Protein AF-A0A0C9QCD9-F1 (afdb_monomer_lite)

Organism: NCBI:txid64838

Foldseek 3Di:
DWDKDADDFFLQAFPLEDNVLVVLLVVLVVVCVVVVHDDFALDPVVVVVVCVVCVVVQEAEDEDGDDRTDDLCVLVSVLVVLVVDDFQHKYKYWNQDPGAQASLQVLVLLCVQAPDWDWAQDLSTQIIIIGGGGHPSVVSNVVSVVVVVVQVVQVVVNIGGRHPDDPCVSVVVPVNSVVSHVSSSRSSVSVSVVSVVVVVVVD

Secondary structure (DSSP, 8-state):
--EEEE--SB----SSS-HHHHHHHHHHHHHHHHTT----SS-HHHHHHHHHHHHHTTEEEEE----SB--TTHHHHHHHHHHT--TT-EEEEET---SSHHHHHHHHHHHHHEEEEEEEEETTTEEEEEEEEE--HHHHHHHHHHHHHHHHHHHHTTEEEEESS-HHHHHHSHHHHHHHHHHHHHHHHHHHHHHHHHHHTT-

pLDDT: mean 91.99, std 5.37, range [61.03, 98.31]

Sequence (203 aa):
MINLGKFYEKIQSSRFCFPRMLKNLISGFHVLDEFNLNLEFPEAAAKTEFIEKMRREDKKVFSFSLTDKVDTNLIEKIYEILESIEENDSIVLLGYCLLSQLNVGILYLLGHAFKTLEIEAENDLGVVVTLENFRNRKKMIDNFREIIEAANNARESNKIVISIFPISQLLCACEMYQSILMINHVAIKHVINHIVEKISRSS

Structure (mmCIF, N/CA/C/O backbone):
data_AF-A0A0C9QCD9-F1
#
_entry.id   AF-A0A0C9QCD9-F1
#
loop_
_atom_site.group_PDB
_atom_site.id
_atom_site.type_symbol
_atom_site.label_atom_id
_atom_site.label_alt_id
_atom_site.label_comp_id
_atom_site.label_asym_id
_atom_site.label_entity_id
_atom_site.label_seq_id
_atom_site.pdbx_PDB_ins_code
_atom_site.Cartn_x
_atom_site.Cartn_y
_atom_site.Cartn_z
_atom_site.occupancy
_atom_site.B_iso_or_equiv
_atom_site.auth_seq_id
_atom_site.auth_comp_id
_atom_site.auth_asym_id
_atom_site.auth_atom_id
_atom_site.pdbx_PDB_model_num
ATOM 1 N N . MET A 1 1 ? -1.382 -13.639 14.064 1.00 73.00 1 MET A N 1
ATOM 2 C CA . MET A 1 1 ? -0.029 -14.065 14.486 1.00 73.00 1 MET A CA 1
ATOM 3 C C . MET A 1 1 ? 0.958 -13.344 13.590 1.00 73.00 1 MET A C 1
ATOM 5 O O . MET A 1 1 ? 0.859 -13.493 12.376 1.00 73.00 1 MET A O 1
ATOM 9 N N . ILE A 1 2 ? 1.833 -12.529 14.177 1.00 90.94 2 ILE A N 1
ATOM 10 C CA . ILE A 1 2 ? 2.836 -11.746 13.448 1.00 90.94 2 ILE A CA 1
ATOM 11 C C . ILE A 1 2 ? 4.038 -12.649 13.166 1.00 90.94 2 ILE A C 1
ATOM 13 O O . ILE A 1 2 ? 4.591 -13.243 14.089 1.00 90.94 2 ILE A O 1
ATOM 17 N N . ASN A 1 3 ? 4.428 -12.771 11.898 1.00 93.12 3 ASN A N 1
ATOM 18 C CA . ASN A 1 3 ? 5.587 -13.560 11.487 1.00 93.12 3 ASN A CA 1
ATOM 19 C C . ASN A 1 3 ? 6.775 -12.650 11.194 1.00 93.12 3 ASN A C 1
ATOM 21 O O . ASN A 1 3 ? 6.650 -11.638 10.496 1.00 93.12 3 ASN A O 1
ATOM 25 N N . LEU A 1 4 ? 7.938 -13.075 11.681 1.00 93.56 4 LEU A N 1
ATOM 26 C CA . LEU A 1 4 ? 9.214 -12.406 11.481 1.00 93.56 4 LEU A CA 1
ATOM 27 C C . LEU A 1 4 ? 10.056 -13.171 10.461 1.00 93.56 4 LEU A C 1
ATOM 29 O O . LEU A 1 4 ? 10.040 -14.401 10.421 1.00 93.56 4 LEU A O 1
ATOM 33 N N . GLY A 1 5 ? 10.830 -12.444 9.667 1.00 90.94 5 GLY A N 1
ATOM 34 C CA . GLY A 1 5 ? 11.748 -13.003 8.685 1.00 90.94 5 GLY A CA 1
ATOM 35 C C . GLY A 1 5 ? 13.098 -12.303 8.712 1.00 90.94 5 GLY A C 1
ATOM 36 O O . GLY A 1 5 ? 13.278 -11.279 9.371 1.00 90.94 5 GLY A O 1
ATOM 37 N N . LYS A 1 6 ? 14.061 -12.873 7.985 1.00 91.25 6 LYS A N 1
ATOM 38 C CA . LYS A 1 6 ? 15.327 -12.186 7.717 1.00 91.25 6 LYS A CA 1
ATOM 39 C C . LYS A 1 6 ? 15.051 -10.931 6.894 1.00 91.25 6 LYS A C 1
ATOM 41 O O . LYS A 1 6 ? 14.149 -10.937 6.056 1.00 91.25 6 LYS A O 1
ATOM 46 N N . PHE A 1 7 ? 15.846 -9.892 7.123 1.00 88.12 7 PHE A N 1
ATOM 47 C CA . PHE A 1 7 ? 15.840 -8.721 6.259 1.00 88.12 7 PHE A CA 1
ATOM 48 C C . PHE A 1 7 ? 16.109 -9.127 4.803 1.00 88.12 7 PHE A C 1
ATOM 50 O O . PHE A 1 7 ? 16.956 -9.980 4.527 1.00 88.12 7 PHE A O 1
ATOM 57 N N . TYR A 1 8 ? 15.379 -8.506 3.885 1.00 87.50 8 TYR A N 1
ATOM 58 C CA . TYR A 1 8 ? 15.615 -8.585 2.454 1.00 87.50 8 TYR A CA 1
ATOM 59 C C . TYR A 1 8 ? 15.415 -7.190 1.869 1.00 87.50 8 TYR A C 1
ATOM 61 O O . TYR A 1 8 ? 14.510 -6.469 2.280 1.00 87.50 8 TYR A O 1
ATOM 69 N N . GLU A 1 9 ? 16.273 -6.804 0.929 1.00 87.19 9 GLU A N 1
ATOM 70 C CA . GLU A 1 9 ? 16.242 -5.448 0.380 1.00 87.19 9 GLU A CA 1
ATOM 71 C C . GLU A 1 9 ? 15.129 -5.279 -0.657 1.00 87.19 9 GLU A C 1
ATOM 73 O O . GLU A 1 9 ? 14.459 -4.253 -0.662 1.00 87.19 9 GLU A O 1
ATOM 78 N N . LYS A 1 10 ? 14.912 -6.289 -1.512 1.00 88.25 10 LYS A N 1
ATOM 79 C CA . LYS A 1 10 ? 14.019 -6.212 -2.678 1.00 88.25 10 LYS A CA 1
ATOM 80 C C . LYS A 1 10 ? 12.961 -7.309 -2.686 1.00 88.25 10 LYS A C 1
ATOM 82 O O . LYS A 1 10 ? 13.239 -8.453 -2.317 1.00 88.25 10 LYS A O 1
ATOM 87 N N . ILE A 1 11 ? 11.763 -6.998 -3.179 1.00 86.81 11 ILE A N 1
ATOM 88 C CA . ILE A 1 11 ? 10.690 -7.989 -3.348 1.00 86.81 11 ILE A CA 1
ATOM 89 C C . ILE A 1 11 ? 11.032 -8.914 -4.524 1.00 86.81 11 ILE A C 1
ATOM 91 O O . ILE A 1 11 ? 10.857 -8.557 -5.682 1.00 86.81 11 ILE A O 1
ATOM 95 N N . GLN A 1 12 ? 11.495 -10.132 -4.232 1.00 85.56 12 GLN A N 1
ATOM 96 C CA . GLN A 1 12 ? 11.892 -11.111 -5.260 1.00 85.56 12 GLN A CA 1
ATOM 97 C C . GLN A 1 12 ? 10.787 -12.103 -5.640 1.00 85.56 12 GLN A C 1
ATOM 99 O O . GLN A 1 12 ? 10.873 -12.785 -6.660 1.00 85.56 12 GLN A O 1
ATOM 104 N N . SER A 1 13 ? 9.746 -12.218 -4.818 1.00 89.81 13 SER A N 1
ATOM 105 C CA . SER A 1 13 ? 8.603 -13.087 -5.091 1.00 89.81 13 SER A CA 1
ATOM 106 C C . SER A 1 13 ? 7.331 -12.503 -4.492 1.00 89.81 13 SER A C 1
ATOM 108 O O . SER A 1 13 ? 7.375 -11.766 -3.508 1.00 89.81 13 SER A O 1
ATOM 110 N N . SER A 1 14 ? 6.191 -12.836 -5.090 1.00 92.50 14 SER A N 1
ATOM 111 C CA . SER A 1 14 ? 4.879 -12.424 -4.607 1.00 92.50 14 SER A CA 1
ATOM 112 C C . SER A 1 14 ? 3.859 -13.521 -4.882 1.00 92.50 14 SER A C 1
ATOM 114 O O . SER A 1 14 ? 3.867 -14.135 -5.946 1.00 92.50 14 SER A O 1
ATOM 116 N N . ARG A 1 15 ? 2.963 -13.763 -3.921 1.00 92.69 15 ARG A N 1
ATOM 117 C CA . ARG A 1 15 ? 1.767 -14.601 -4.123 1.00 92.69 15 ARG A CA 1
ATOM 118 C C . ARG A 1 15 ? 0.610 -13.825 -4.756 1.00 92.69 15 ARG A C 1
ATOM 120 O O . ARG A 1 15 ? -0.371 -14.435 -5.170 1.00 92.69 15 ARG A O 1
ATOM 127 N N . PHE A 1 16 ? 0.748 -12.505 -4.846 1.00 93.56 16 PHE A N 1
ATOM 128 C CA . PHE A 1 16 ? -0.251 -11.553 -5.327 1.00 93.56 16 PHE A CA 1
ATOM 129 C C . PHE A 1 16 ? 0.075 -11.036 -6.733 1.00 93.56 16 PHE A C 1
ATOM 131 O O . PHE A 1 16 ? -0.527 -10.079 -7.205 1.00 93.56 16 PHE A O 1
ATOM 138 N N . CYS A 1 17 ? 1.051 -11.644 -7.408 1.00 94.19 17 CYS A N 1
ATOM 139 C CA . CYS A 1 17 ? 1.455 -11.294 -8.760 1.00 94.19 17 CYS A CA 1
ATOM 140 C C . CYS A 1 17 ? 2.024 -12.530 -9.465 1.00 94.19 17 CYS A C 1
ATOM 142 O O . CYS A 1 17 ? 2.606 -13.409 -8.828 1.00 94.19 17 CYS A O 1
ATOM 144 N N . PHE A 1 18 ? 1.865 -12.614 -10.788 1.00 94.19 18 PHE A N 1
ATOM 145 C CA . PHE A 1 18 ? 2.468 -13.705 -11.544 1.00 94.19 18 PHE A CA 1
ATOM 146 C C . PHE A 1 18 ? 3.988 -13.532 -11.595 1.00 94.19 18 PHE A C 1
ATOM 148 O O . PHE A 1 18 ? 4.456 -12.420 -11.849 1.00 94.19 18 PHE A O 1
ATOM 155 N N . PRO A 1 19 ? 4.775 -14.616 -11.447 1.00 93.50 19 PRO A N 1
ATOM 156 C CA . PRO A 1 19 ? 6.234 -14.526 -11.434 1.00 93.50 19 PRO A CA 1
ATOM 157 C C . PRO A 1 19 ? 6.814 -13.787 -12.644 1.00 93.50 19 PRO A C 1
ATOM 159 O O . PRO A 1 19 ? 7.747 -13.003 -12.502 1.00 93.50 19 PRO A O 1
ATOM 162 N N . ARG A 1 20 ? 6.226 -13.980 -13.833 1.00 93.25 20 ARG A N 1
ATOM 163 C CA . ARG A 1 20 ? 6.640 -13.280 -15.057 1.00 93.25 20 ARG A CA 1
ATOM 164 C C . ARG A 1 20 ? 6.394 -11.770 -14.982 1.00 93.25 20 ARG A C 1
ATOM 166 O O . ARG A 1 20 ? 7.244 -11.009 -15.425 1.00 93.25 20 ARG A O 1
ATOM 173 N N . MET A 1 21 ? 5.264 -11.344 -14.420 1.00 93.94 21 MET A N 1
ATOM 174 C CA . MET A 1 21 ? 4.927 -9.923 -14.285 1.00 93.94 21 MET A CA 1
ATOM 175 C C . MET A 1 21 ? 5.847 -9.242 -13.273 1.00 93.94 21 MET A C 1
ATOM 177 O O . MET A 1 21 ? 6.412 -8.195 -13.571 1.00 93.94 21 MET A O 1
ATOM 181 N N . LEU A 1 22 ? 6.083 -9.878 -12.121 1.00 93.75 22 LEU A N 1
ATOM 182 C CA . LEU A 1 22 ? 7.039 -9.369 -11.138 1.00 93.75 22 LEU A CA 1
ATOM 183 C C . LEU A 1 22 ? 8.456 -9.288 -11.719 1.00 93.75 22 LEU A C 1
ATOM 185 O O . LEU A 1 22 ? 9.138 -8.285 -11.534 1.00 93.75 22 LEU A O 1
ATOM 189 N N . LYS A 1 23 ? 8.886 -10.313 -12.467 1.00 93.56 23 LYS A N 1
ATOM 190 C CA . LYS A 1 23 ? 10.186 -10.302 -13.144 1.00 93.56 23 LYS A CA 1
ATOM 191 C C . LYS A 1 23 ? 10.307 -9.122 -14.106 1.00 93.56 23 LYS A C 1
ATOM 193 O O . LYS A 1 23 ? 11.340 -8.468 -14.095 1.00 93.56 23 LYS A O 1
ATOM 198 N N . ASN A 1 24 ? 9.267 -8.831 -14.890 1.00 93.00 24 ASN A N 1
ATOM 199 C CA . ASN A 1 24 ? 9.268 -7.672 -15.782 1.00 93.00 24 ASN A CA 1
ATOM 200 C C . ASN A 1 24 ? 9.454 -6.367 -14.999 1.00 93.00 24 ASN A C 1
ATOM 202 O O . ASN A 1 24 ? 10.298 -5.569 -15.388 1.00 93.00 24 ASN A O 1
ATOM 206 N N . LEU A 1 25 ? 8.722 -6.177 -13.891 1.00 93.56 25 LEU A N 1
ATOM 207 C CA . LEU A 1 25 ? 8.860 -4.996 -13.030 1.00 93.56 25 LEU A CA 1
ATOM 208 C C . LEU A 1 25 ? 10.297 -4.830 -12.521 1.00 93.56 25 LEU A C 1
ATOM 210 O O . LEU A 1 25 ? 10.888 -3.767 -12.684 1.00 93.56 25 LEU A O 1
ATOM 214 N N . ILE A 1 26 ? 10.866 -5.895 -11.948 1.00 92.56 26 ILE A N 1
ATOM 215 C CA . ILE A 1 26 ? 12.243 -5.890 -11.437 1.00 92.56 26 ILE A CA 1
ATOM 216 C C . ILE A 1 26 ? 13.219 -5.563 -12.572 1.00 92.56 26 ILE A C 1
ATOM 218 O O . ILE A 1 26 ? 14.056 -4.681 -12.424 1.00 92.56 26 ILE A O 1
ATOM 222 N N . SER A 1 27 ? 13.093 -6.217 -13.728 1.00 92.81 27 SER A N 1
ATOM 223 C CA . SER A 1 27 ? 13.932 -5.921 -14.892 1.00 92.81 27 SER A CA 1
ATOM 224 C C . SER A 1 27 ? 13.803 -4.468 -15.355 1.00 92.81 27 SER A C 1
ATOM 226 O O . SER A 1 27 ? 14.810 -3.871 -15.711 1.00 92.81 27 SER A O 1
ATOM 228 N N . GLY A 1 28 ? 12.606 -3.880 -15.303 1.00 92.75 28 GLY A N 1
ATOM 229 C CA . GLY A 1 28 ? 12.398 -2.463 -15.603 1.00 92.75 28 GLY A CA 1
ATOM 230 C C . GLY A 1 28 ? 13.207 -1.546 -14.683 1.00 92.75 28 GLY A C 1
ATOM 231 O O . GLY A 1 28 ? 13.898 -0.658 -15.173 1.00 92.75 28 GLY A O 1
ATOM 232 N N . PHE A 1 29 ? 13.185 -1.796 -13.370 1.00 92.19 29 PHE A N 1
ATOM 233 C CA . PHE A 1 29 ? 14.006 -1.039 -12.416 1.00 92.19 29 PHE A CA 1
ATOM 234 C C . PHE A 1 29 ? 15.507 -1.216 -12.654 1.00 92.19 29 PHE A C 1
ATOM 236 O O . PHE A 1 29 ? 16.244 -0.240 -12.618 1.00 92.19 29 PHE A O 1
ATOM 243 N N . HIS A 1 30 ? 15.954 -2.429 -12.983 1.00 91.81 30 HIS A N 1
ATOM 244 C CA . HIS A 1 30 ? 17.354 -2.664 -13.338 1.00 91.81 30 HIS A CA 1
ATOM 245 C C . HIS A 1 30 ? 17.791 -1.861 -14.574 1.00 91.81 30 HIS A C 1
ATOM 247 O O . HIS A 1 30 ? 18.890 -1.320 -14.581 1.00 91.81 30 HIS A O 1
ATOM 253 N N . VAL A 1 31 ? 16.940 -1.740 -15.600 1.00 92.31 31 VAL A N 1
ATOM 254 C CA . VAL A 1 31 ? 17.262 -0.915 -16.778 1.00 92.31 31 VAL A CA 1
ATOM 255 C C . VAL A 1 31 ? 17.337 0.566 -16.402 1.00 92.31 31 VAL A C 1
ATOM 257 O O . VAL A 1 31 ? 18.237 1.261 -16.857 1.00 92.31 31 VAL A O 1
ATOM 260 N N . LEU A 1 32 ? 16.437 1.067 -15.552 1.00 91.88 32 LEU A N 1
ATOM 261 C CA . LEU A 1 32 ? 16.542 2.445 -15.060 1.00 91.88 32 LEU A CA 1
ATOM 262 C C . LEU A 1 32 ? 17.886 2.696 -14.359 1.00 91.88 32 LEU A C 1
ATOM 264 O O . LEU A 1 32 ? 18.540 3.694 -14.661 1.00 91.88 32 LEU A O 1
ATOM 268 N N . ASP A 1 33 ? 18.312 1.770 -13.494 1.00 91.00 33 ASP A N 1
ATOM 269 C CA . ASP A 1 33 ? 19.604 1.841 -12.804 1.00 91.00 33 ASP A CA 1
ATOM 270 C C . ASP A 1 33 ? 20.780 1.853 -13.805 1.00 91.00 33 ASP A C 1
ATOM 272 O O . ASP A 1 33 ? 21.694 2.666 -13.667 1.00 91.00 33 ASP A O 1
ATOM 276 N N . GLU A 1 34 ? 20.748 1.012 -14.848 1.00 92.25 34 GLU A N 1
ATOM 277 C CA . GLU A 1 34 ? 21.782 0.959 -15.901 1.00 92.25 34 GLU A CA 1
ATOM 278 C C . GLU A 1 34 ? 21.911 2.275 -16.682 1.00 92.25 34 GLU A C 1
ATOM 280 O O . GLU A 1 34 ? 23.019 2.686 -17.029 1.00 92.25 34 GLU A O 1
ATOM 285 N N . PHE A 1 35 ? 20.792 2.958 -16.929 1.00 90.12 35 PHE A N 1
ATOM 286 C CA . PHE A 1 35 ? 20.765 4.262 -17.597 1.00 90.12 35 PHE A CA 1
ATOM 287 C C . PHE A 1 35 ? 20.929 5.443 -16.623 1.00 90.12 35 PHE A C 1
ATOM 289 O O . PHE A 1 35 ? 20.883 6.597 -17.052 1.00 90.12 35 PHE A O 1
ATOM 296 N N . ASN A 1 36 ? 21.126 5.181 -15.324 1.00 90.56 36 ASN A N 1
ATOM 297 C CA . ASN A 1 36 ? 21.174 6.191 -14.263 1.00 90.56 36 ASN A CA 1
ATOM 298 C C . ASN A 1 36 ? 19.941 7.124 -14.273 1.00 90.56 36 ASN A C 1
ATOM 300 O O . ASN A 1 36 ? 20.037 8.336 -14.056 1.00 90.56 36 ASN A O 1
ATOM 304 N N . LEU A 1 37 ? 18.770 6.552 -14.563 1.00 89.94 37 LEU A N 1
ATOM 305 C CA . LEU A 1 37 ? 17.481 7.232 -14.580 1.00 89.94 37 LEU A CA 1
ATOM 306 C C . LEU A 1 37 ? 16.723 6.935 -13.288 1.00 89.94 37 LEU A C 1
ATOM 308 O O . LEU A 1 37 ? 16.685 5.805 -12.819 1.00 89.94 37 LEU A O 1
ATOM 312 N N . ASN A 1 38 ? 16.036 7.940 -12.748 1.00 85.75 38 ASN A N 1
ATOM 313 C CA . ASN A 1 38 ? 15.113 7.747 -11.631 1.00 85.75 38 ASN A CA 1
ATOM 314 C C . ASN A 1 38 ? 13.661 7.839 -12.115 1.00 85.75 38 ASN A C 1
ATOM 316 O O . ASN A 1 38 ? 13.294 8.797 -12.805 1.00 85.75 38 ASN A O 1
ATOM 320 N N . LEU A 1 39 ? 12.823 6.874 -11.748 1.00 86.88 39 LEU A N 1
ATOM 321 C CA . LEU A 1 39 ? 11.390 6.923 -12.019 1.00 86.88 39 LEU A CA 1
ATOM 322 C C . LEU A 1 39 ? 10.660 7.514 -10.811 1.00 86.88 39 LEU A C 1
ATOM 324 O O . LEU A 1 39 ? 10.547 6.878 -9.768 1.00 86.88 39 LEU A O 1
ATOM 328 N N . GLU A 1 40 ? 10.128 8.721 -10.975 1.00 86.25 40 GLU A N 1
ATOM 329 C CA . GLU A 1 40 ? 9.136 9.263 -10.053 1.00 86.25 40 GLU A CA 1
ATOM 330 C C . GLU A 1 40 ? 7.762 8.768 -10.504 1.00 86.25 40 GLU A C 1
ATOM 332 O O . GLU A 1 40 ? 7.252 9.205 -11.533 1.00 86.25 40 GLU A O 1
ATOM 337 N N . PHE A 1 41 ? 7.205 7.806 -9.770 1.00 85.56 41 PHE A N 1
ATOM 338 C CA . PHE A 1 41 ? 5.876 7.275 -10.039 1.00 85.56 41 PHE A CA 1
ATOM 339 C C . PHE A 1 41 ? 5.098 7.089 -8.728 1.00 85.56 41 PHE A C 1
ATOM 341 O O . PHE A 1 41 ? 5.603 6.405 -7.824 1.00 85.56 41 PHE A O 1
ATOM 348 N N . PRO A 1 42 ? 3.883 7.654 -8.599 1.00 87.25 42 PRO A N 1
ATOM 349 C CA . PRO A 1 42 ? 3.151 8.490 -9.574 1.00 87.25 42 PRO A CA 1
ATOM 350 C C . PRO A 1 42 ? 3.869 9.771 -10.010 1.00 87.25 42 PRO A C 1
ATOM 352 O O . PRO A 1 42 ? 4.615 10.342 -9.214 1.00 87.25 42 PRO A O 1
ATOM 355 N N . GLU A 1 43 ? 3.630 10.231 -11.242 1.00 84.81 43 GLU A N 1
ATOM 356 C CA . GLU A 1 43 ? 4.222 11.482 -11.738 1.00 84.81 43 GLU A CA 1
ATOM 357 C C . GLU A 1 43 ? 3.708 12.693 -10.944 1.00 84.81 43 GLU A C 1
ATOM 359 O O . GLU A 1 43 ? 2.525 12.770 -10.602 1.00 84.81 43 GLU A O 1
ATOM 364 N N . ALA A 1 44 ? 4.576 13.677 -10.686 1.00 86.88 44 ALA A N 1
ATOM 365 C CA . ALA A 1 44 ? 4.249 14.834 -9.849 1.00 86.88 44 ALA A CA 1
ATOM 366 C C . ALA A 1 44 ? 2.995 15.597 -10.317 1.00 86.88 44 ALA A C 1
ATOM 368 O O . ALA A 1 44 ? 2.151 15.949 -9.494 1.00 86.88 44 ALA A O 1
ATOM 369 N N . ALA A 1 45 ? 2.840 15.816 -11.628 1.00 88.50 45 ALA A N 1
ATOM 370 C CA . ALA A 1 45 ? 1.698 16.544 -12.182 1.00 88.50 45 ALA A CA 1
ATOM 371 C C . ALA A 1 45 ? 0.372 15.792 -11.969 1.00 88.50 45 ALA A C 1
ATOM 373 O O . ALA A 1 45 ? -0.563 16.353 -11.394 1.00 88.50 45 ALA A O 1
ATOM 374 N N . ALA A 1 46 ? 0.324 14.511 -12.354 1.00 90.31 46 ALA A N 1
ATOM 375 C CA . ALA A 1 46 ? -0.846 13.653 -12.165 1.00 90.31 46 ALA A CA 1
ATOM 376 C C . ALA A 1 46 ? -1.206 13.518 -10.677 1.00 90.31 46 ALA A C 1
ATOM 378 O O . ALA A 1 46 ? -2.369 13.620 -10.285 1.00 90.31 46 ALA A O 1
ATOM 379 N N . LYS A 1 47 ? -0.190 13.365 -9.823 1.00 93.12 47 LYS A N 1
ATOM 380 C CA . LYS A 1 47 ? -0.339 13.315 -8.369 1.00 93.12 47 LYS A CA 1
ATOM 381 C C . LYS A 1 47 ? -0.967 14.591 -7.807 1.00 93.12 47 LYS A C 1
ATOM 383 O O . LYS A 1 47 ? -1.890 14.497 -7.002 1.00 93.12 47 LYS A O 1
ATOM 388 N N . THR A 1 48 ? -0.490 15.771 -8.204 1.00 94.06 48 THR A N 1
ATOM 389 C CA . THR A 1 48 ? -1.044 17.049 -7.732 1.00 94.06 48 THR A CA 1
ATOM 390 C C . THR A 1 48 ? -2.503 17.210 -8.147 1.00 94.06 48 THR A C 1
ATOM 392 O O . THR A 1 48 ? -3.335 17.545 -7.304 1.00 94.06 48 THR A O 1
ATOM 395 N N . GLU A 1 49 ? -2.833 16.928 -9.408 1.00 94.44 49 GLU A N 1
ATOM 396 C CA . GLU A 1 49 ? -4.214 16.999 -9.896 1.00 94.44 49 GLU A CA 1
ATOM 397 C C . GLU A 1 49 ? -5.138 16.057 -9.113 1.00 94.44 49 GLU A C 1
ATOM 399 O O . GLU A 1 49 ? -6.210 16.462 -8.652 1.00 94.44 49 GLU A O 1
ATOM 404 N N . PHE A 1 50 ? -4.691 14.820 -8.891 1.00 95.75 50 PHE A N 1
ATOM 405 C CA . PHE A 1 50 ? -5.449 13.828 -8.143 1.00 95.75 50 PHE A CA 1
ATOM 406 C C . PHE A 1 50 ? -5.661 14.229 -6.676 1.00 95.75 50 PHE A C 1
ATOM 408 O O . PHE A 1 50 ? -6.771 14.107 -6.159 1.00 95.75 50 PHE A O 1
ATOM 415 N N . ILE A 1 51 ? -4.633 14.760 -6.004 1.00 95.81 51 ILE A N 1
ATOM 416 C CA . ILE A 1 51 ? -4.746 15.238 -4.617 1.00 95.81 51 ILE A CA 1
ATOM 417 C C . ILE A 1 51 ? -5.764 16.377 -4.515 1.00 95.81 51 ILE A C 1
ATOM 419 O O . ILE A 1 51 ? -6.598 16.369 -3.608 1.00 95.81 51 ILE A O 1
ATOM 423 N N . GLU A 1 52 ? -5.741 17.335 -5.445 1.00 95.81 52 GLU A N 1
ATOM 424 C CA . GLU A 1 52 ? -6.716 18.430 -5.450 1.00 95.81 52 GLU A CA 1
ATOM 425 C C . GLU A 1 52 ? -8.139 17.937 -5.732 1.00 95.81 52 GLU A C 1
ATOM 427 O O . GLU A 1 52 ? -9.089 18.449 -5.139 1.00 95.81 52 GLU A O 1
ATOM 432 N N . LYS A 1 53 ? -8.307 16.918 -6.585 1.00 96.62 53 LYS A N 1
ATOM 433 C CA . LYS A 1 53 ? -9.604 16.260 -6.794 1.00 96.62 53 LYS A CA 1
ATOM 434 C C . LYS A 1 53 ? -10.106 15.613 -5.499 1.00 96.62 53 LYS A C 1
ATOM 436 O O . LYS A 1 53 ? -11.208 15.926 -5.062 1.00 96.62 53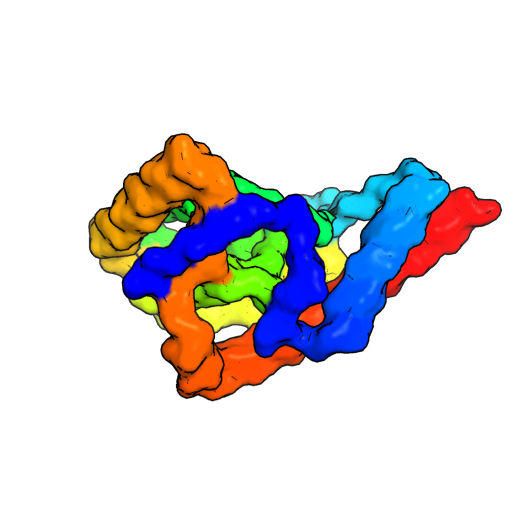 LYS A O 1
ATOM 441 N N . MET A 1 54 ? -9.294 14.775 -4.857 1.00 97.00 54 MET A N 1
ATOM 442 C CA . MET A 1 54 ? -9.667 14.077 -3.619 1.00 97.00 54 MET A CA 1
ATOM 443 C C . MET A 1 54 ? -9.946 15.038 -2.462 1.00 97.00 54 MET A C 1
ATOM 445 O O . MET A 1 54 ? -10.883 14.821 -1.700 1.00 97.00 54 MET A O 1
ATOM 449 N N . ARG A 1 55 ? -9.214 16.156 -2.368 1.00 95.19 55 ARG A N 1
ATOM 450 C CA . ARG A 1 55 ? -9.498 17.201 -1.375 1.00 95.19 55 ARG A CA 1
ATOM 451 C C . ARG A 1 55 ? -10.902 17.793 -1.546 1.00 95.19 55 ARG A C 1
ATOM 453 O O . ARG A 1 55 ? -11.555 18.080 -0.550 1.00 95.19 55 ARG A O 1
ATOM 460 N N . ARG A 1 56 ? -11.385 17.967 -2.783 1.00 96.38 56 ARG A N 1
ATOM 461 C CA . ARG A 1 56 ? -12.763 18.439 -3.048 1.00 96.38 56 ARG A CA 1
ATOM 462 C C . ARG A 1 56 ? -13.823 17.407 -2.658 1.00 96.38 56 ARG A C 1
ATOM 464 O O . ARG A 1 56 ? -14.962 17.787 -2.421 1.00 96.38 56 ARG A O 1
ATOM 471 N N . GLU A 1 57 ? -13.444 16.134 -2.592 1.00 95.94 57 GLU A N 1
ATOM 472 C CA . GLU A 1 57 ? -14.276 15.025 -2.112 1.00 95.94 57 GLU A CA 1
ATOM 473 C C . GLU A 1 57 ? -14.124 14.778 -0.598 1.00 95.94 57 GLU A C 1
ATOM 475 O O . GLU A 1 57 ? -14.610 13.767 -0.102 1.00 95.94 57 GLU A O 1
ATOM 480 N N . ASP A 1 58 ? -13.449 15.677 0.130 1.00 96.00 58 ASP A N 1
ATOM 481 C CA . ASP A 1 58 ? -13.163 15.555 1.569 1.00 96.00 58 ASP A CA 1
ATOM 482 C C . ASP A 1 58 ? -12.370 14.282 1.938 1.00 96.00 58 ASP A C 1
ATOM 484 O O . ASP A 1 58 ? -12.537 13.676 2.996 1.00 96.00 58 ASP A O 1
ATOM 488 N N . LYS A 1 59 ? -11.476 13.854 1.036 1.00 97.62 59 LYS A N 1
ATOM 489 C CA . LYS A 1 59 ? -10.599 12.690 1.218 1.00 97.62 59 LYS A CA 1
ATOM 490 C C . LYS A 1 59 ? -9.158 13.127 1.479 1.00 97.62 59 LYS A C 1
ATOM 492 O O . LYS A 1 59 ? -8.579 13.916 0.727 1.00 97.62 59 LYS A O 1
ATOM 497 N N . LYS A 1 60 ? -8.539 12.568 2.523 1.00 97.44 60 LYS A N 1
ATOM 498 C CA . LYS A 1 60 ? -7.118 12.790 2.851 1.00 97.44 60 LYS A CA 1
ATOM 499 C C . LYS A 1 60 ? -6.235 11.839 2.042 1.00 97.44 60 LYS A C 1
ATOM 501 O O . LYS A 1 60 ? -6.383 10.624 2.139 1.00 97.44 60 LYS A O 1
ATOM 506 N N . VAL A 1 61 ? -5.297 12.370 1.260 1.00 97.38 61 VAL A N 1
ATOM 507 C CA . VAL A 1 61 ? -4.421 11.555 0.400 1.00 97.38 61 VAL A CA 1
ATOM 508 C C . VAL A 1 61 ? -3.049 11.362 1.038 1.00 97.38 61 VAL A C 1
ATOM 510 O O . VAL A 1 61 ? -2.370 12.330 1.371 1.00 97.38 61 VAL A O 1
ATOM 513 N N . PHE A 1 62 ? -2.608 10.110 1.121 1.00 96.44 62 PHE A N 1
ATOM 514 C CA . PHE A 1 62 ? -1.282 9.711 1.580 1.00 96.44 62 PHE A CA 1
ATOM 515 C C . PHE A 1 62 ? -0.555 8.990 0.455 1.00 96.44 62 PHE A C 1
ATOM 517 O O . PHE A 1 62 ? -1.057 8.021 -0.107 1.00 96.44 62 PHE 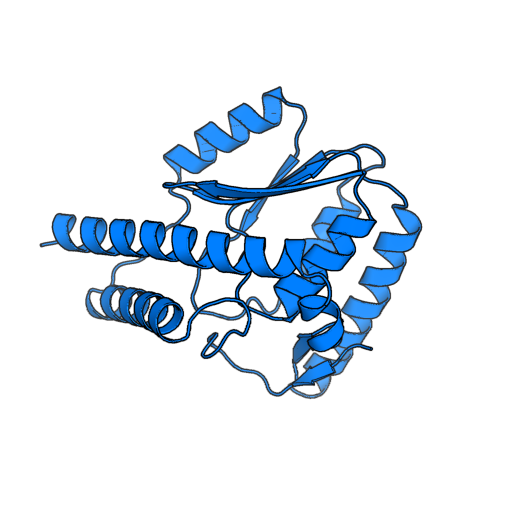A O 1
ATOM 524 N N . SER A 1 63 ? 0.619 9.491 0.082 1.00 93.00 63 SER A N 1
ATOM 525 C CA . SER A 1 63 ? 1.343 9.008 -1.094 1.00 93.00 63 SER A CA 1
ATOM 526 C C . SER A 1 63 ? 2.519 8.119 -0.727 1.00 93.00 63 SER A C 1
ATOM 528 O O . SER A 1 63 ? 3.316 8.453 0.147 1.00 93.00 63 SER A O 1
ATOM 530 N N . PHE A 1 64 ? 2.662 7.039 -1.478 1.00 91.06 64 PHE A N 1
ATOM 531 C CA . PHE A 1 64 ? 3.741 6.074 -1.397 1.00 91.06 64 PHE A CA 1
ATOM 532 C C . PHE A 1 64 ? 4.499 6.093 -2.720 1.00 91.06 64 PHE A C 1
ATOM 534 O O . PHE A 1 64 ? 3.901 6.158 -3.794 1.00 91.06 64 PHE A O 1
ATOM 541 N N . SER A 1 65 ? 5.824 6.061 -2.638 1.00 84.88 65 SER A N 1
ATOM 542 C CA . SER A 1 65 ? 6.667 5.961 -3.826 1.00 84.88 65 SER A CA 1
ATOM 543 C C . SER A 1 65 ? 6.772 4.507 -4.254 1.00 84.88 65 SER A C 1
ATOM 545 O O . SER A 1 65 ? 7.062 3.633 -3.432 1.00 84.88 65 SER A O 1
ATOM 547 N N . LEU A 1 66 ? 6.586 4.249 -5.546 1.00 85.06 66 LEU A N 1
ATOM 548 C CA . LEU A 1 66 ? 6.826 2.924 -6.087 1.00 85.06 66 LEU A CA 1
ATOM 549 C C . LEU A 1 66 ? 8.334 2.645 -6.160 1.00 85.06 66 LEU A C 1
ATOM 551 O O . LEU A 1 66 ? 9.091 3.381 -6.785 1.00 85.06 66 LEU A O 1
ATOM 555 N N . THR A 1 67 ? 8.761 1.546 -5.548 1.00 83.88 67 THR A N 1
ATOM 556 C CA . THR A 1 67 ? 10.138 1.045 -5.597 1.00 83.88 67 THR A CA 1
ATOM 557 C C . THR A 1 67 ? 10.129 -0.482 -5.522 1.00 83.88 67 THR A C 1
ATOM 559 O O . THR A 1 67 ? 9.163 -1.087 -5.051 1.00 83.88 67 THR A O 1
ATOM 562 N N . ASP A 1 68 ? 11.197 -1.122 -5.996 1.00 82.31 68 ASP A N 1
ATOM 563 C CA . ASP A 1 68 ? 11.442 -2.553 -5.802 1.00 82.31 68 ASP A CA 1
ATOM 564 C C . ASP A 1 68 ? 11.928 -2.893 -4.382 1.00 82.31 68 ASP A C 1
ATOM 566 O O . ASP A 1 68 ? 11.968 -4.074 -4.011 1.00 82.31 68 ASP A O 1
ATOM 570 N N . LYS A 1 69 ? 12.269 -1.873 -3.585 1.00 86.12 69 LYS A N 1
ATOM 571 C CA . LYS A 1 69 ? 12.770 -2.009 -2.218 1.00 86.12 69 LYS A CA 1
ATOM 572 C C . LYS A 1 69 ? 11.657 -2.212 -1.194 1.00 86.12 69 LYS A C 1
ATOM 574 O O . LYS A 1 69 ? 10.541 -1.714 -1.329 1.00 86.12 69 LYS A O 1
ATOM 579 N N . VAL A 1 70 ? 11.981 -2.928 -0.122 1.00 85.44 70 VAL A N 1
ATOM 580 C CA . VAL A 1 70 ? 11.105 -3.060 1.046 1.00 85.44 70 VAL A CA 1
ATOM 581 C C . VAL A 1 70 ? 11.068 -1.745 1.816 1.00 85.44 70 VAL A C 1
ATOM 583 O O . VAL A 1 70 ? 12.104 -1.249 2.254 1.00 85.44 70 VAL A O 1
ATOM 586 N N . ASP A 1 71 ? 9.867 -1.216 2.045 1.00 88.12 71 ASP A N 1
ATOM 587 C CA . ASP A 1 71 ? 9.668 -0.088 2.954 1.00 88.12 71 ASP A CA 1
ATOM 588 C C . ASP A 1 71 ? 9.659 -0.582 4.407 1.00 88.12 71 ASP A C 1
ATOM 590 O O . ASP A 1 71 ? 8.646 -1.057 4.925 1.00 88.12 71 ASP A O 1
ATOM 594 N N . THR A 1 72 ? 10.811 -0.485 5.072 1.00 86.25 72 THR A N 1
ATOM 595 C CA . THR A 1 72 ? 10.975 -0.903 6.473 1.00 86.25 72 THR A CA 1
ATOM 596 C C . THR A 1 72 ? 10.161 -0.073 7.454 1.00 86.25 72 THR A C 1
ATOM 598 O O . THR A 1 72 ? 9.992 -0.511 8.590 1.00 86.25 72 THR A O 1
ATOM 601 N N . ASN A 1 73 ? 9.682 1.097 7.025 1.00 90.25 73 ASN A N 1
ATOM 602 C CA . ASN A 1 73 ? 8.945 2.052 7.845 1.00 90.25 73 ASN A CA 1
ATOM 603 C C . ASN A 1 73 ? 7.444 2.040 7.518 1.00 90.25 73 ASN A C 1
ATOM 605 O O . ASN A 1 73 ? 6.703 2.918 7.952 1.00 90.25 73 ASN A O 1
ATOM 609 N N . LEU A 1 74 ? 6.983 1.075 6.711 1.00 93.75 74 LEU A N 1
ATOM 610 C CA . LEU A 1 74 ? 5.589 0.991 6.279 1.00 93.75 74 LEU A CA 1
ATOM 611 C C . LEU A 1 74 ? 4.619 0.935 7.465 1.00 93.75 74 LEU A C 1
ATOM 613 O O . LEU A 1 74 ? 3.568 1.567 7.426 1.00 93.75 74 LEU A O 1
ATOM 617 N N . ILE A 1 75 ? 4.962 0.168 8.502 1.00 95.81 75 ILE A N 1
ATOM 618 C CA . ILE A 1 75 ? 4.112 -0.014 9.684 1.00 95.81 75 ILE A CA 1
ATOM 619 C C . ILE A 1 75 ? 3.963 1.316 10.429 1.00 95.81 75 ILE A C 1
ATOM 621 O O . ILE A 1 75 ? 2.839 1.708 10.732 1.00 95.81 75 ILE A O 1
ATOM 625 N N . GLU A 1 76 ? 5.069 2.024 10.667 1.00 95.62 76 GLU A N 1
ATOM 626 C CA . GLU A 1 76 ? 5.067 3.335 11.320 1.00 95.62 76 GLU A CA 1
ATOM 627 C C . GLU A 1 76 ? 4.293 4.363 10.507 1.00 95.62 76 GLU A C 1
ATOM 629 O O . GLU A 1 76 ? 3.412 5.017 11.050 1.00 95.62 76 GLU A O 1
ATOM 634 N N . LYS A 1 77 ? 4.539 4.446 9.194 1.00 96.38 77 LYS A N 1
ATOM 635 C CA . LYS A 1 77 ? 3.817 5.374 8.312 1.00 96.38 77 LYS A CA 1
ATOM 636 C C . LYS A 1 77 ? 2.310 5.155 8.377 1.00 96.38 77 LYS A C 1
ATOM 638 O O . LYS A 1 77 ? 1.550 6.111 8.454 1.00 96.38 77 LYS A O 1
ATOM 643 N N . ILE A 1 78 ? 1.856 3.900 8.343 1.00 97.25 78 ILE A N 1
ATOM 644 C CA . ILE A 1 78 ? 0.421 3.598 8.424 1.00 97.25 78 ILE A CA 1
ATOM 645 C C . ILE A 1 78 ? -0.128 3.928 9.813 1.00 97.25 78 ILE A C 1
ATOM 647 O O . ILE A 1 78 ? -1.240 4.437 9.914 1.00 97.25 78 ILE A O 1
ATOM 651 N N . TYR A 1 79 ? 0.637 3.694 10.876 1.00 96.94 79 TYR A N 1
ATOM 652 C CA 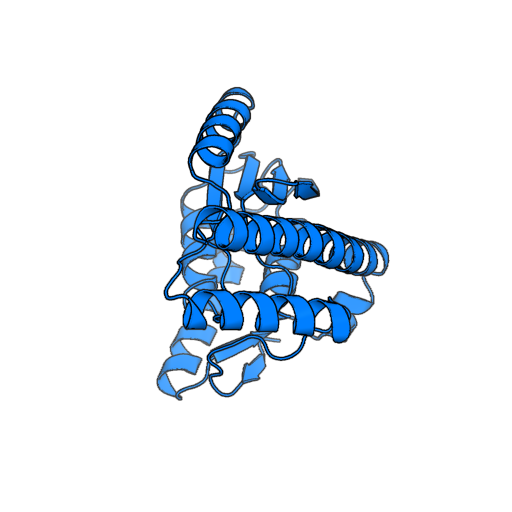. TYR A 1 79 ? 0.230 4.092 12.219 1.00 96.94 79 TYR A CA 1
ATOM 653 C C . TYR A 1 79 ? 0.106 5.613 12.371 1.00 96.94 79 TYR A C 1
ATOM 655 O O . TYR A 1 79 ? -0.918 6.082 12.855 1.00 96.94 79 TYR A O 1
ATOM 663 N N . GLU A 1 80 ? 1.079 6.381 11.880 1.00 97.00 80 GLU A N 1
ATOM 664 C CA . GLU A 1 80 ? 1.034 7.850 11.861 1.00 97.00 80 GLU A CA 1
ATOM 665 C C . GLU A 1 80 ? -0.187 8.362 11.083 1.00 97.00 80 GLU A C 1
ATOM 667 O O . GLU A 1 80 ? -0.885 9.275 11.531 1.00 97.00 80 GLU A O 1
ATOM 672 N N . ILE A 1 81 ? -0.502 7.730 9.944 1.00 97.12 81 ILE A N 1
ATOM 673 C CA . ILE A 1 81 ? -1.721 8.018 9.178 1.00 97.12 81 ILE A CA 1
ATOM 674 C C . ILE A 1 81 ? -2.958 7.804 10.052 1.00 97.12 81 ILE A C 1
ATOM 676 O O . ILE A 1 81 ? -3.791 8.703 10.147 1.00 97.12 81 ILE A O 1
ATOM 680 N N . LEU A 1 82 ? -3.066 6.649 10.714 1.00 96.69 82 LEU A N 1
ATOM 681 C CA . LEU A 1 82 ? -4.200 6.316 11.579 1.00 96.69 82 LEU A CA 1
ATOM 682 C C . LEU A 1 82 ? -4.329 7.270 12.776 1.00 96.69 82 LEU A C 1
ATOM 684 O O . LEU A 1 82 ? -5.445 7.587 13.187 1.00 96.69 82 LEU A O 1
ATOM 688 N N . GLU A 1 83 ? -3.213 7.746 13.332 1.00 96.06 83 GLU A N 1
ATOM 689 C CA . GLU A 1 83 ? -3.225 8.747 14.401 1.00 96.06 83 GLU A CA 1
ATOM 690 C C . GLU A 1 83 ? -3.721 10.112 13.906 1.00 96.06 83 GLU A C 1
ATOM 692 O O . GLU A 1 83 ? -4.426 10.797 14.648 1.00 96.06 83 GLU A O 1
ATOM 697 N N . SER A 1 84 ? -3.422 10.475 12.654 1.00 96.44 84 SER A N 1
ATOM 698 C CA . SER A 1 84 ? -3.781 11.765 12.038 1.00 96.44 84 SER A CA 1
ATOM 699 C C . SER A 1 84 ? -5.233 11.892 11.545 1.00 96.44 84 SER A C 1
ATOM 701 O O . SER A 1 84 ? -5.645 12.965 11.080 1.00 96.44 84 SER A O 1
ATOM 703 N N . ILE A 1 85 ? -6.010 10.809 11.599 1.00 96.31 85 ILE A N 1
ATOM 704 C CA . ILE A 1 85 ? -7.399 10.770 11.127 1.00 96.31 85 ILE A CA 1
ATOM 705 C C . ILE A 1 85 ? -8.384 10.490 12.261 1.00 96.31 85 ILE A C 1
ATOM 707 O O . ILE A 1 85 ? -8.065 9.810 13.239 1.00 96.31 85 ILE A O 1
ATOM 711 N N . GLU A 1 86 ? -9.595 11.011 12.106 1.00 96.00 86 GLU A N 1
ATOM 712 C CA . GLU A 1 86 ? -10.702 10.889 13.050 1.00 96.00 86 GLU A CA 1
ATOM 713 C C . GLU A 1 86 ? -11.766 9.905 12.551 1.00 96.00 86 GLU A C 1
ATOM 715 O O . GLU A 1 86 ? -11.736 9.432 11.414 1.00 96.00 86 GLU A O 1
ATOM 720 N N . GLU A 1 87 ? -12.718 9.548 13.417 1.00 95.94 87 GLU A N 1
ATOM 721 C CA . GLU A 1 87 ? -13.841 8.715 12.981 1.00 95.94 87 GLU A CA 1
ATOM 722 C C . GLU A 1 87 ? -14.649 9.395 11.870 1.00 95.94 87 GLU A C 1
ATOM 724 O O . GLU A 1 87 ? -14.908 10.596 11.903 1.00 95.94 87 GLU A O 1
ATOM 729 N N . ASN A 1 88 ? -15.109 8.579 10.924 1.00 96.62 88 ASN A N 1
ATOM 730 C CA . ASN A 1 88 ? -15.791 8.953 9.686 1.00 96.62 88 ASN A CA 1
ATOM 731 C C . ASN A 1 88 ? -14.913 9.625 8.620 1.00 96.62 88 ASN A C 1
ATOM 733 O O . ASN A 1 88 ? -15.400 9.806 7.505 1.00 96.62 88 ASN A O 1
ATOM 737 N N . ASP A 1 89 ? -13.630 9.890 8.885 1.00 97.69 89 ASP A N 1
ATOM 738 C CA . ASP A 1 89 ? -12.712 10.352 7.840 1.00 97.69 89 ASP A CA 1
ATOM 739 C C . ASP A 1 89 ? -12.587 9.316 6.716 1.00 97.69 89 ASP A C 1
ATOM 741 O O . ASP A 1 89 ? -12.659 8.101 6.935 1.00 97.69 89 ASP A O 1
ATOM 745 N N . SER A 1 90 ? -12.342 9.809 5.504 1.00 98.19 90 SER A N 1
ATOM 746 C CA . SER A 1 90 ? -12.013 8.987 4.342 1.00 98.19 90 SER A CA 1
ATOM 747 C C . SER A 1 90 ? -10.593 9.291 3.877 1.00 98.19 90 SER A C 1
ATOM 749 O O . SER A 1 90 ? -10.162 10.448 3.852 1.00 98.19 90 SER A O 1
ATOM 751 N N . ILE A 1 91 ? -9.848 8.247 3.523 1.00 98.31 91 ILE A N 1
ATOM 752 C CA . ILE A 1 91 ? -8.450 8.361 3.112 1.00 98.31 91 ILE A CA 1
ATOM 753 C C . ILE A 1 91 ? -8.203 7.675 1.774 1.00 98.31 91 ILE A C 1
ATOM 755 O O . ILE A 1 91 ? -8.905 6.739 1.395 1.00 98.31 91 ILE A O 1
ATOM 759 N N . VAL A 1 92 ? -7.155 8.117 1.087 1.00 98.25 92 VAL A N 1
ATOM 760 C CA . VAL A 1 92 ? -6.651 7.481 -0.128 1.00 98.25 92 VAL A CA 1
ATOM 761 C C . VAL A 1 92 ? -5.168 7.181 0.032 1.00 98.25 92 VAL A C 1
ATOM 763 O O . VAL A 1 92 ? -4.383 8.085 0.315 1.00 98.25 92 VAL A O 1
ATOM 766 N N . LEU A 1 93 ? -4.773 5.924 -0.167 1.00 97.19 93 LEU A N 1
ATOM 767 C CA . LEU A 1 93 ? -3.373 5.510 -0.242 1.00 97.19 93 LEU A CA 1
ATOM 768 C C . LEU A 1 93 ? -2.971 5.446 -1.718 1.00 97.19 93 LEU A C 1
ATOM 770 O O . LEU A 1 93 ? -3.312 4.509 -2.440 1.00 97.19 93 LEU A O 1
ATOM 774 N N . LEU A 1 94 ? -2.259 6.473 -2.163 1.00 95.44 94 LEU A N 1
ATOM 775 C CA . LEU A 1 94 ? -1.812 6.640 -3.539 1.00 95.44 94 LEU A CA 1
ATOM 776 C C . LEU A 1 94 ? -0.451 5.964 -3.739 1.00 95.44 94 LEU A C 1
ATOM 778 O O . LEU A 1 94 ? 0.483 6.257 -2.997 1.00 95.44 94 LEU A O 1
ATOM 782 N N . GLY A 1 95 ? -0.314 5.091 -4.738 1.00 91.19 95 GLY A N 1
ATOM 783 C CA . GLY A 1 95 ? 0.927 4.357 -5.012 1.00 91.19 95 GLY A CA 1
ATOM 784 C C . GLY A 1 95 ? 1.199 3.207 -4.033 1.00 91.19 95 GLY A C 1
ATOM 785 O O . GLY A 1 95 ? 2.336 2.748 -3.907 1.00 91.19 95 GLY A O 1
ATOM 786 N N . TYR A 1 96 ? 0.181 2.740 -3.305 1.00 93.44 96 TYR A N 1
ATOM 787 C CA . TYR A 1 96 ? 0.349 1.708 -2.283 1.00 93.44 96 TYR A CA 1
ATOM 788 C C . TYR A 1 96 ? 0.713 0.348 -2.903 1.00 93.44 96 TYR A C 1
ATOM 790 O O . TYR A 1 96 ? -0.037 -0.225 -3.690 1.00 93.44 96 TYR A O 1
ATOM 798 N N . CYS A 1 97 ? 1.871 -0.205 -2.539 1.00 91.56 97 CYS A N 1
ATOM 799 C CA . CYS A 1 97 ? 2.343 -1.472 -3.099 1.00 91.56 97 CYS A CA 1
ATOM 800 C C . CYS A 1 97 ? 1.545 -2.666 -2.544 1.00 91.56 97 CYS A C 1
ATOM 802 O O . CYS A 1 97 ? 1.449 -2.821 -1.331 1.00 91.56 97 CYS A O 1
ATOM 804 N N . LEU A 1 98 ? 1.038 -3.558 -3.405 1.00 93.94 98 LEU A N 1
ATOM 805 C CA . LEU A 1 98 ? 0.281 -4.762 -3.012 1.00 93.94 98 LEU A CA 1
ATOM 806 C C . LEU A 1 98 ? 1.007 -6.074 -3.347 1.00 93.94 98 LEU A C 1
ATOM 808 O O . LEU A 1 98 ? 0.386 -7.121 -3.533 1.00 93.94 98 LEU A O 1
ATOM 812 N N . LEU A 1 99 ? 2.339 -6.035 -3.436 1.00 93.50 99 LEU A N 1
ATOM 813 C CA . LEU A 1 99 ? 3.149 -7.199 -3.810 1.00 93.50 99 LEU A CA 1
ATOM 814 C C . LEU A 1 99 ? 3.589 -8.044 -2.609 1.00 93.50 99 LEU A C 1
ATOM 816 O O . LEU A 1 99 ? 3.807 -9.248 -2.764 1.00 93.50 99 LEU A O 1
ATOM 820 N N . SER A 1 100 ? 3.722 -7.451 -1.422 1.00 92.75 100 SER A N 1
ATOM 821 C CA . SER A 1 100 ? 4.181 -8.154 -0.219 1.00 92.75 100 SER A CA 1
ATOM 822 C C . SER A 1 100 ? 3.005 -8.660 0.630 1.00 92.75 100 SER A C 1
ATOM 824 O O . SER A 1 100 ? 1.925 -8.067 0.653 1.00 92.75 100 SER A O 1
ATOM 826 N N . GLN A 1 101 ? 3.222 -9.748 1.376 1.00 93.06 101 GLN A N 1
ATOM 827 C CA . GLN A 1 101 ? 2.222 -10.267 2.315 1.00 93.06 101 GLN A CA 1
ATOM 828 C C . GLN A 1 101 ? 1.957 -9.311 3.483 1.00 93.06 101 GLN A C 1
ATOM 830 O O . GLN A 1 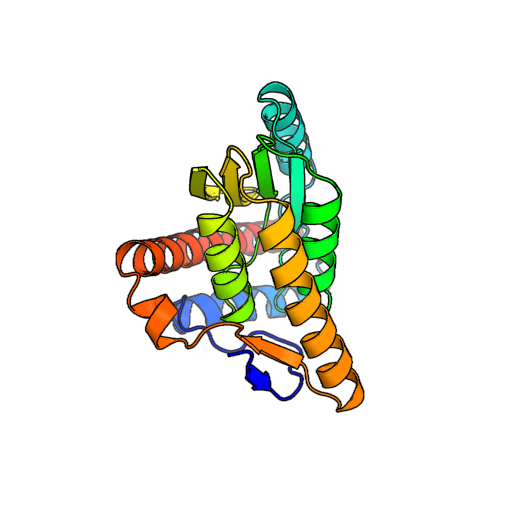101 ? 0.832 -9.266 3.980 1.00 93.06 101 GLN A O 1
ATOM 835 N N . LEU A 1 102 ? 2.957 -8.533 3.906 1.00 94.00 102 LEU A N 1
ATOM 836 C CA . LEU A 1 102 ? 2.770 -7.493 4.911 1.00 94.00 102 LEU A CA 1
ATOM 837 C C . LEU A 1 102 ? 1.812 -6.414 4.402 1.00 94.00 102 LEU A C 1
ATOM 839 O O . LEU A 1 102 ? 0.843 -6.111 5.088 1.00 94.00 102 LEU A O 1
ATOM 843 N N . ASN A 1 103 ? 2.043 -5.890 3.197 1.00 94.25 103 ASN A N 1
ATOM 844 C CA . ASN A 1 103 ? 1.232 -4.815 2.632 1.00 94.25 103 ASN A CA 1
ATOM 845 C C . ASN A 1 103 ? -0.224 -5.257 2.443 1.00 94.25 103 ASN A C 1
ATOM 847 O O . ASN A 1 103 ? -1.148 -4.564 2.858 1.00 94.25 103 ASN A O 1
ATOM 851 N N . VAL A 1 104 ? -0.441 -6.454 1.889 1.00 94.50 104 VAL A N 1
ATOM 852 C CA . VAL A 1 104 ? -1.797 -7.007 1.746 1.00 94.50 104 VAL A CA 1
ATOM 853 C C . VAL A 1 104 ? -2.435 -7.284 3.110 1.00 94.50 104 VAL A C 1
ATOM 855 O O . VAL A 1 104 ? -3.625 -7.047 3.289 1.00 94.50 104 VAL A O 1
ATOM 858 N N . GLY A 1 105 ? -1.659 -7.739 4.097 1.00 94.62 105 GLY A N 1
ATOM 859 C CA . GLY A 1 105 ? -2.148 -7.927 5.462 1.00 94.62 105 GLY A CA 1
ATOM 860 C C . GLY A 1 105 ? -2.565 -6.618 6.137 1.00 94.62 105 GLY A C 1
ATOM 861 O O . GLY A 1 105 ? -3.606 -6.576 6.788 1.00 94.62 105 GLY A O 1
ATOM 862 N N . ILE A 1 106 ? -1.787 -5.547 5.960 1.00 95.69 106 ILE A N 1
ATOM 863 C CA . ILE A 1 106 ? -2.128 -4.203 6.440 1.00 95.69 106 ILE A CA 1
ATOM 864 C C . ILE A 1 106 ? -3.413 -3.727 5.768 1.00 95.69 106 ILE A C 1
ATOM 866 O O . ILE A 1 106 ? -4.341 -3.321 6.462 1.00 95.69 106 ILE A O 1
ATOM 870 N N . LEU A 1 107 ? -3.509 -3.849 4.442 1.00 95.31 107 LEU A N 1
ATOM 871 C CA . LEU A 1 107 ? -4.720 -3.475 3.720 1.00 95.31 107 LEU A CA 1
ATOM 872 C C . LEU A 1 107 ? -5.941 -4.263 4.205 1.00 95.31 107 LEU A C 1
ATOM 874 O O . LEU A 1 107 ? -7.014 -3.693 4.364 1.00 95.31 107 LEU A O 1
ATOM 878 N N . TYR A 1 108 ? -5.775 -5.556 4.485 1.00 93.44 108 TYR A N 1
ATOM 879 C CA . TYR A 1 108 ? -6.835 -6.381 5.054 1.00 93.44 108 TYR A CA 1
ATOM 880 C C . TYR A 1 108 ? -7.311 -5.833 6.409 1.00 93.44 108 TYR A C 1
ATOM 882 O O . TYR A 1 108 ? -8.515 -5.726 6.616 1.00 93.44 108 TYR A O 1
ATOM 890 N N . LEU A 1 109 ? -6.409 -5.422 7.314 1.00 93.25 109 LEU A N 1
ATOM 891 C CA . LEU A 1 109 ? -6.805 -4.751 8.565 1.00 93.25 109 LEU A CA 1
ATOM 892 C C . LEU A 1 109 ? -7.563 -3.453 8.305 1.00 93.25 109 LEU A C 1
ATOM 894 O O . LEU A 1 109 ? -8.612 -3.238 8.911 1.00 93.25 109 LEU A O 1
ATOM 898 N N . LEU A 1 110 ? -7.043 -2.605 7.416 1.00 95.19 110 LEU A N 1
ATOM 899 C CA . LEU A 1 110 ? -7.675 -1.334 7.075 1.00 95.19 110 LEU A CA 1
ATOM 900 C C . LEU A 1 110 ? -9.079 -1.562 6.498 1.00 95.19 110 LEU A C 1
ATOM 902 O O . LEU A 1 110 ? -10.023 -0.919 6.938 1.00 95.19 110 LEU A O 1
ATOM 906 N N . GLY A 1 111 ? -9.269 -2.556 5.631 1.00 93.19 111 GLY A N 1
ATOM 907 C CA . GLY A 1 111 ? -10.587 -2.911 5.097 1.00 93.19 111 GLY A CA 1
ATOM 908 C C . GLY A 1 111 ? -11.630 -3.269 6.166 1.00 93.19 111 GLY A C 1
ATOM 909 O O . GLY A 1 111 ? -12.815 -3.056 5.945 1.00 93.19 111 GLY A O 1
ATOM 910 N N . HIS A 1 112 ? -11.212 -3.751 7.344 1.00 91.56 112 HIS A N 1
ATOM 911 C CA . HIS A 1 112 ? -12.111 -4.000 8.488 1.00 91.56 112 HIS A CA 1
ATOM 912 C C . HIS A 1 112 ? -12.356 -2.766 9.369 1.00 91.56 112 HIS A C 1
ATOM 914 O O . HIS A 1 112 ? -13.283 -2.759 10.181 1.00 91.56 112 HIS A O 1
ATOM 920 N N . ALA A 1 113 ? -11.512 -1.741 9.258 1.00 94.81 113 ALA A N 1
ATOM 921 C CA . ALA A 1 113 ? -11.667 -0.475 9.971 1.00 94.81 113 ALA A CA 1
ATOM 922 C C . ALA A 1 113 ? -12.539 0.530 9.228 1.00 94.81 113 ALA A C 1
ATOM 924 O O . ALA A 1 113 ? -13.092 1.417 9.861 1.00 94.81 113 ALA A O 1
ATOM 925 N N . PHE A 1 114 ? -12.644 0.441 7.911 1.00 96.19 114 PHE A N 1
ATOM 926 C CA . PHE A 1 114 ? -13.404 1.395 7.111 1.00 96.19 114 PHE A CA 1
ATOM 927 C C . PHE A 1 114 ? -14.732 0.782 6.672 1.00 96.19 114 PHE A C 1
ATOM 929 O O . PHE A 1 114 ? -14.914 -0.436 6.683 1.00 96.19 114 PHE A O 1
ATOM 936 N N . LYS A 1 115 ? -15.710 1.626 6.338 1.00 96.19 115 LYS A N 1
ATOM 937 C CA . LYS A 1 115 ? -17.002 1.150 5.826 1.00 96.19 115 LYS A CA 1
ATOM 938 C C . LYS A 1 115 ? -16.847 0.532 4.440 1.00 96.19 115 LYS A C 1
ATOM 940 O O . LYS A 1 115 ? -17.529 -0.446 4.141 1.00 96.19 115 LYS A O 1
ATOM 945 N N . THR A 1 116 ? -16.009 1.137 3.607 1.00 95.50 116 THR A N 1
ATOM 946 C CA . THR A 1 116 ? -15.756 0.713 2.231 1.00 95.50 116 THR A CA 1
ATOM 947 C C . THR A 1 116 ? -14.255 0.690 1.968 1.00 95.50 116 THR A C 1
ATOM 949 O O . THR A 1 116 ? -13.491 1.475 2.534 1.00 95.50 116 THR A O 1
ATOM 952 N N . LEU A 1 117 ? -13.850 -0.254 1.123 1.00 94.81 117 LEU A N 1
ATOM 953 C CA . LEU A 1 117 ? -12.507 -0.388 0.583 1.00 94.81 117 LEU A CA 1
ATOM 954 C C . LEU A 1 117 ? -12.651 -0.571 -0.925 1.00 94.81 117 LEU A C 1
ATOM 956 O O . LEU A 1 117 ? -13.258 -1.543 -1.374 1.00 94.81 117 LEU A O 1
ATOM 960 N N . GLU A 1 118 ? -12.056 0.337 -1.679 1.00 95.56 118 GLU A N 1
ATOM 961 C CA . GLU A 1 118 ? -11.962 0.282 -3.132 1.00 95.56 118 GLU A CA 1
ATOM 962 C C . GLU A 1 118 ? -10.488 0.274 -3.528 1.00 95.56 118 GLU A C 1
ATOM 964 O O . GLU A 1 118 ? -9.648 0.921 -2.896 1.00 95.56 118 GLU A O 1
ATOM 969 N N . ILE A 1 119 ? -10.156 -0.519 -4.542 1.00 95.25 119 ILE A N 1
ATOM 970 C CA . ILE A 1 119 ? -8.790 -0.652 -5.039 1.00 95.25 119 ILE A CA 1
ATOM 971 C C . ILE A 1 119 ? -8.856 -0.565 -6.554 1.00 95.25 119 ILE A C 1
ATOM 973 O O . ILE A 1 119 ? -9.557 -1.349 -7.194 1.00 95.25 119 ILE A O 1
ATOM 977 N N . GLU A 1 120 ? -8.090 0.357 -7.112 1.00 94.75 120 GLU A N 1
ATOM 978 C CA . GLU A 1 120 ? -8.054 0.632 -8.541 1.00 94.75 120 GLU A CA 1
ATOM 979 C C . GLU A 1 120 ? -6.602 0.694 -9.024 1.00 94.75 120 GLU A C 1
ATOM 981 O O . GLU A 1 120 ? -5.669 0.935 -8.250 1.00 94.75 120 GLU A O 1
ATOM 986 N N . ALA A 1 121 ? -6.404 0.427 -10.314 1.00 93.94 121 ALA A N 1
ATOM 987 C CA . ALA A 1 121 ? -5.135 0.642 -10.993 1.00 93.94 121 ALA A CA 1
ATOM 988 C C . ALA A 1 121 ? -5.331 1.743 -12.032 1.00 93.94 121 ALA A C 1
ATOM 990 O O . ALA A 1 121 ? -6.104 1.582 -12.972 1.00 93.94 121 ALA A O 1
ATOM 991 N N . GLU A 1 122 ? -4.603 2.832 -11.854 1.00 92.44 122 GLU A N 1
ATOM 992 C CA . GLU A 1 122 ? -4.684 4.042 -12.657 1.00 92.44 122 GLU A CA 1
ATOM 993 C C . GLU A 1 122 ? -3.379 4.241 -13.432 1.00 92.44 122 GLU A C 1
ATOM 995 O O . GLU A 1 122 ? -2.284 4.016 -12.904 1.00 92.44 122 GLU A O 1
ATOM 1000 N N . ASN A 1 123 ? -3.485 4.672 -14.691 1.00 90.06 123 ASN A N 1
ATOM 1001 C CA . ASN A 1 123 ? -2.353 4.705 -15.627 1.00 90.06 123 ASN A CA 1
ATOM 1002 C C . ASN A 1 123 ? -1.156 5.503 -15.088 1.00 90.06 123 ASN A C 1
ATOM 1004 O O . ASN A 1 123 ? -0.023 5.029 -15.151 1.00 90.06 123 ASN A O 1
ATOM 1008 N N . ASP A 1 124 ? -1.414 6.687 -14.536 1.00 90.12 124 ASP A N 1
ATOM 1009 C CA . ASP A 1 124 ? -0.374 7.645 -14.125 1.00 90.12 124 ASP A CA 1
ATOM 1010 C C . ASP A 1 124 ? -0.177 7.691 -12.602 1.00 90.12 124 ASP A C 1
ATOM 1012 O O . ASP A 1 124 ? 0.685 8.404 -12.085 1.00 90.12 124 ASP A O 1
ATOM 1016 N N . LEU A 1 125 ? -0.983 6.910 -11.877 1.00 90.50 125 LEU A N 1
ATOM 1017 C CA . LEU A 1 125 ? -1.071 6.908 -10.417 1.00 90.50 125 LEU A CA 1
ATOM 1018 C C . LEU A 1 125 ? -0.758 5.539 -9.793 1.00 90.50 125 LEU A C 1
ATOM 1020 O O . LEU A 1 125 ? -0.581 5.429 -8.578 1.00 90.50 125 LEU A O 1
ATOM 1024 N N . GLY A 1 126 ? -0.668 4.486 -10.606 1.00 91.44 126 GLY A N 1
ATOM 1025 C CA . GLY A 1 126 ? -0.439 3.132 -10.128 1.00 91.44 126 GLY A CA 1
ATOM 1026 C C . GLY A 1 126 ? -1.622 2.616 -9.327 1.00 91.44 126 GLY A C 1
ATOM 1027 O O . GLY A 1 126 ? -2.770 2.765 -9.726 1.00 91.44 126 GLY A O 1
ATOM 1028 N N . VAL A 1 127 ? -1.339 1.972 -8.199 1.00 94.62 127 VAL A N 1
ATOM 1029 C CA . VAL A 1 127 ? -2.392 1.467 -7.316 1.00 94.62 127 VAL A CA 1
ATOM 1030 C C . VAL A 1 127 ? -2.958 2.613 -6.483 1.00 94.62 127 VAL A C 1
ATOM 1032 O O . VAL A 1 127 ? -2.219 3.285 -5.760 1.00 94.62 127 VAL A O 1
ATOM 1035 N N . VAL A 1 128 ? -4.274 2.782 -6.540 1.00 96.31 128 VAL A N 1
ATOM 1036 C CA . VAL A 1 128 ? -5.039 3.713 -5.713 1.00 96.31 128 VAL A CA 1
ATOM 1037 C C . VAL A 1 128 ? -5.926 2.897 -4.784 1.00 96.31 128 VAL A C 1
ATOM 1039 O O . VAL A 1 128 ? -6.722 2.076 -5.233 1.00 96.31 128 VAL A O 1
ATOM 1042 N N . VAL A 1 129 ? -5.769 3.095 -3.478 1.00 97.38 129 VAL A N 1
ATOM 1043 C CA . VAL A 1 129 ? -6.621 2.471 -2.460 1.00 97.38 129 VAL A CA 1
ATOM 1044 C C . VAL A 1 129 ? -7.472 3.550 -1.813 1.00 97.38 129 VAL A C 1
ATOM 1046 O O . VAL A 1 129 ? -6.922 4.420 -1.143 1.00 97.38 129 VAL A O 1
ATOM 1049 N N . THR A 1 130 ? -8.789 3.462 -1.944 1.00 98.06 130 THR A N 1
ATOM 1050 C CA . THR A 1 130 ? -9.739 4.372 -1.293 1.00 98.06 130 THR A CA 1
ATOM 1051 C C . THR A 1 130 ? -10.405 3.657 -0.123 1.00 98.06 130 THR A C 1
ATOM 1053 O O . THR A 1 130 ? -10.931 2.555 -0.261 1.00 98.06 130 THR A O 1
ATOM 1056 N N . LEU A 1 131 ? -10.360 4.278 1.051 1.00 97.88 131 LEU A N 1
ATOM 1057 C CA . LEU A 1 131 ? -10.897 3.761 2.306 1.00 97.88 131 LEU A CA 1
ATOM 1058 C C . LEU A 1 131 ? -11.856 4.807 2.871 1.00 97.88 131 LEU A C 1
ATOM 1060 O O . LEU A 1 131 ? -11.407 5.872 3.297 1.00 97.88 131 LEU A O 1
ATOM 1064 N N . GLU A 1 132 ? -13.163 4.534 2.877 1.00 98.00 132 GLU A N 1
ATOM 1065 C CA . GLU A 1 132 ? -14.149 5.541 3.294 1.00 98.00 132 GLU A CA 1
ATOM 1066 C C . GLU A 1 132 ? -14.792 5.241 4.642 1.00 98.00 132 GLU A C 1
ATOM 1068 O O . GLU A 1 132 ? -15.127 4.099 4.976 1.00 98.00 132 GLU A O 1
ATOM 1073 N N . ASN A 1 133 ? -15.051 6.318 5.381 1.00 96.75 133 ASN A N 1
ATOM 1074 C CA . ASN A 1 133 ? -15.698 6.322 6.687 1.00 96.75 133 ASN A CA 1
ATOM 1075 C C . ASN A 1 133 ? -14.978 5.422 7.700 1.00 96.75 133 ASN A C 1
ATOM 1077 O O . ASN A 1 133 ? -15.412 4.296 7.974 1.00 96.75 133 ASN A O 1
ATOM 1081 N N . PHE A 1 134 ? -13.888 5.931 8.268 1.00 97.44 134 PHE A N 1
ATOM 1082 C CA . PHE A 1 134 ? -13.126 5.255 9.309 1.00 97.44 134 PHE A CA 1
ATOM 1083 C C . PHE A 1 134 ? -13.992 4.952 10.536 1.00 97.44 134 PHE A C 1
ATOM 1085 O O . PHE A 1 134 ? -14.743 5.796 11.023 1.00 97.44 134 PHE A O 1
ATOM 1092 N N . ARG A 1 135 ? -13.890 3.732 11.054 1.00 95.31 135 ARG A N 1
ATOM 1093 C CA . ARG A 1 135 ? -14.647 3.217 12.196 1.00 95.31 135 ARG A CA 1
ATOM 1094 C C . ARG A 1 135 ? -13.708 2.523 13.167 1.00 95.31 135 ARG A C 1
ATOM 1096 O O . ARG A 1 135 ? -12.658 2.004 12.794 1.00 95.31 135 ARG A O 1
ATOM 1103 N N . ASN A 1 136 ? -14.150 2.414 14.418 1.00 89.94 136 ASN A N 1
ATOM 1104 C CA . ASN A 1 136 ? -13.447 1.663 15.457 1.00 89.94 136 ASN A CA 1
ATOM 1105 C C . ASN A 1 136 ? -12.012 2.169 15.683 1.00 89.94 136 ASN A C 1
ATOM 1107 O O . ASN A 1 136 ? -11.101 1.359 15.896 1.00 89.94 136 ASN A O 1
ATOM 1111 N N . ARG A 1 137 ? -11.807 3.497 15.660 1.00 92.94 137 ARG A N 1
ATOM 1112 C CA . ARG A 1 137 ? -10.473 4.124 15.693 1.00 92.94 137 ARG A CA 1
ATOM 1113 C C . ARG A 1 137 ? -9.603 3.573 16.815 1.00 92.94 137 ARG A C 1
ATOM 1115 O O . ARG A 1 137 ? -8.494 3.114 16.567 1.00 92.94 137 ARG A O 1
ATOM 1122 N N . LYS A 1 138 ? -10.140 3.533 18.038 1.00 93.06 138 LYS A N 1
ATOM 1123 C CA . LYS A 1 138 ? -9.425 3.025 19.218 1.00 93.06 138 LYS A CA 1
ATOM 1124 C C . LYS A 1 138 ? -8.880 1.609 19.006 1.00 93.06 138 LYS A C 1
ATOM 1126 O O . LYS A 1 138 ? -7.697 1.375 19.208 1.00 93.06 138 LYS A O 1
ATOM 1131 N N . LYS A 1 139 ? -9.728 0.685 18.543 1.00 93.75 139 LYS A N 1
ATOM 1132 C CA . LYS A 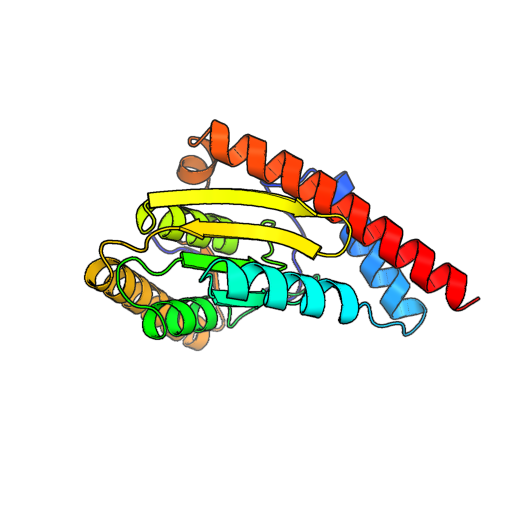1 139 ? -9.335 -0.711 18.302 1.00 93.75 139 LYS A CA 1
ATOM 1133 C C . LYS A 1 139 ? -8.251 -0.809 17.228 1.00 93.75 139 LYS A C 1
ATOM 1135 O O . LYS A 1 139 ? -7.347 -1.625 17.353 1.00 93.75 139 LYS A O 1
ATOM 1140 N N . MET A 1 140 ? -8.349 0.000 16.174 1.00 94.19 140 MET A N 1
ATOM 1141 C CA . MET A 1 140 ? -7.356 -0.009 15.101 1.00 94.19 140 MET A CA 1
ATOM 1142 C C . MET A 1 140 ? -6.000 0.530 15.574 1.00 94.19 140 MET A C 1
ATOM 1144 O O . MET A 1 140 ? -4.973 -0.081 15.295 1.00 94.19 140 MET A O 1
ATOM 1148 N N . ILE A 1 141 ? -6.003 1.614 16.353 1.00 95.00 141 ILE A N 1
ATOM 1149 C CA . ILE A 1 141 ? -4.797 2.160 16.988 1.00 95.00 141 ILE A CA 1
ATOM 1150 C C . ILE A 1 141 ? -4.153 1.128 17.919 1.00 95.00 141 ILE A C 1
ATOM 1152 O O . ILE A 1 141 ? -2.949 0.901 17.828 1.00 95.00 141 ILE A O 1
ATOM 1156 N N . ASP A 1 142 ? -4.939 0.457 18.762 1.00 94.75 142 ASP A N 1
ATOM 1157 C CA . ASP A 1 142 ? -4.419 -0.561 19.681 1.00 94.75 142 ASP A CA 1
ATOM 1158 C C . ASP A 1 142 ? -3.811 -1.756 18.918 1.00 94.75 142 ASP A C 1
ATOM 1160 O O . ASP A 1 142 ? -2.693 -2.168 19.220 1.00 94.75 142 ASP A O 1
ATOM 1164 N N . ASN A 1 143 ? -4.464 -2.235 17.849 1.00 94.38 143 ASN A N 1
ATOM 1165 C CA . ASN A 1 143 ? -3.902 -3.279 16.984 1.00 94.38 143 ASN A CA 1
ATOM 1166 C C . ASN A 1 143 ? -2.552 -2.864 16.372 1.00 94.38 143 ASN A C 1
ATOM 1168 O O . ASN A 1 143 ? -1.624 -3.667 16.310 1.00 94.38 143 ASN A O 1
ATOM 1172 N N . PHE A 1 144 ? -2.430 -1.626 15.881 1.00 95.81 144 PHE A N 1
ATOM 1173 C CA . PHE A 1 144 ? -1.178 -1.171 15.276 1.00 95.81 144 PHE A CA 1
ATOM 1174 C C . PHE A 1 144 ? -0.073 -0.932 16.303 1.00 95.81 144 PHE A C 1
ATOM 1176 O O . PHE A 1 144 ? 1.089 -1.151 15.968 1.00 95.81 144 PHE A O 1
ATOM 1183 N N . ARG A 1 145 ? -0.401 -0.573 17.549 1.00 95.50 145 ARG A N 1
ATOM 1184 C CA . ARG A 1 145 ? 0.588 -0.521 18.637 1.00 95.50 145 ARG A CA 1
ATOM 1185 C C . ARG A 1 145 ? 1.236 -1.881 18.869 1.00 95.50 145 ARG A C 1
ATOM 1187 O O . ARG A 1 145 ? 2.459 -1.950 18.927 1.00 95.50 145 ARG A O 1
ATOM 1194 N N . GLU A 1 146 ? 0.448 -2.956 18.902 1.00 94.69 146 GLU A N 1
ATOM 1195 C CA . GLU A 1 146 ? 0.983 -4.324 19.012 1.00 94.69 146 GLU A CA 1
ATOM 1196 C C . GLU A 1 146 ? 1.889 -4.681 17.820 1.00 94.69 146 GLU A C 1
ATOM 1198 O O . GLU A 1 146 ? 2.937 -5.311 17.979 1.00 94.69 146 GLU A O 1
ATOM 1203 N N . ILE A 1 147 ? 1.513 -4.257 16.608 1.00 95.81 147 ILE A N 1
ATOM 1204 C CA . ILE A 1 147 ? 2.312 -4.497 15.398 1.00 95.81 147 ILE A CA 1
ATOM 1205 C C . ILE A 1 147 ? 3.625 -3.700 15.430 1.00 95.81 147 ILE A C 1
ATOM 1207 O O . ILE A 1 147 ? 4.665 -4.246 15.057 1.00 95.81 147 ILE A O 1
ATOM 1211 N N . ILE A 1 148 ? 3.601 -2.446 15.891 1.00 95.81 148 ILE A N 1
ATOM 1212 C CA . ILE A 1 148 ? 4.797 -1.609 16.069 1.00 95.81 148 ILE A CA 1
ATOM 1213 C C . ILE A 1 148 ? 5.733 -2.220 17.102 1.00 95.81 148 ILE A C 1
ATOM 1215 O O . ILE A 1 148 ? 6.932 -2.320 16.853 1.00 95.81 148 ILE A O 1
ATOM 1219 N N . GLU A 1 149 ? 5.207 -2.662 18.241 1.00 94.56 149 GLU A N 1
ATOM 1220 C CA . GLU A 1 149 ? 6.012 -3.311 19.273 1.00 94.56 149 GLU A CA 1
ATOM 1221 C C . GLU A 1 149 ? 6.705 -4.562 18.713 1.00 94.56 149 GLU A C 1
ATOM 1223 O O . GLU A 1 149 ? 7.920 -4.726 18.848 1.00 94.56 149 GLU A O 1
ATOM 1228 N N . ALA A 1 150 ? 5.968 -5.399 17.977 1.00 93.69 150 ALA A N 1
ATOM 1229 C CA . ALA A 1 150 ? 6.542 -6.554 17.297 1.00 93.69 150 ALA A CA 1
ATOM 1230 C C . ALA A 1 150 ? 7.600 -6.164 16.247 1.00 93.69 150 ALA A C 1
ATOM 1232 O O . ALA A 1 150 ? 8.605 -6.866 16.103 1.00 93.69 150 ALA A O 1
ATOM 1233 N N . ALA A 1 151 ? 7.403 -5.060 15.520 1.00 94.25 151 ALA A N 1
ATOM 1234 C CA . ALA A 1 151 ? 8.365 -4.555 14.545 1.00 94.25 151 ALA A CA 1
ATOM 1235 C C . ALA A 1 151 ? 9.652 -4.042 15.206 1.00 94.25 151 ALA A C 1
ATOM 1237 O O . ALA A 1 151 ? 10.745 -4.378 14.745 1.00 94.25 151 ALA A O 1
ATOM 1238 N N . ASN A 1 152 ? 9.541 -3.306 16.311 1.00 93.31 152 ASN A N 1
ATOM 1239 C CA . ASN A 1 152 ? 10.685 -2.817 17.079 1.00 93.31 152 ASN A CA 1
ATOM 1240 C C . ASN A 1 152 ? 11.502 -3.977 17.658 1.00 93.31 152 ASN A C 1
ATOM 1242 O O . ASN A 1 152 ? 12.704 -4.061 17.408 1.00 93.31 152 ASN A O 1
ATOM 1246 N N . ASN A 1 153 ? 10.839 -4.948 18.291 1.00 92.75 153 ASN A N 1
ATOM 1247 C CA . ASN A 1 153 ? 11.488 -6.159 18.805 1.00 92.75 153 ASN A CA 1
ATOM 1248 C C . ASN A 1 153 ? 12.174 -6.969 17.687 1.00 92.75 153 ASN A C 1
ATOM 1250 O O . ASN A 1 153 ? 13.244 -7.553 17.873 1.00 92.75 153 ASN A O 1
ATOM 1254 N N . ALA A 1 154 ? 11.578 -7.012 16.489 1.00 91.69 154 ALA A N 1
ATOM 1255 C CA . ALA A 1 154 ? 12.188 -7.676 15.342 1.00 91.69 154 ALA A CA 1
ATOM 1256 C C . ALA A 1 154 ? 13.481 -6.978 14.894 1.00 91.69 154 ALA A C 1
ATOM 1258 O O . ALA A 1 154 ? 14.472 -7.664 14.622 1.00 91.69 154 ALA A O 1
ATOM 1259 N N . ARG A 1 155 ? 13.492 -5.638 14.859 1.00 90.31 155 ARG A N 1
ATOM 1260 C CA . ARG A 1 155 ? 14.668 -4.843 14.473 1.00 90.31 155 ARG A CA 1
ATOM 1261 C C . ARG A 1 155 ? 15.848 -5.069 15.412 1.00 90.31 155 ARG A C 1
ATOM 1263 O O . ARG A 1 155 ? 16.963 -5.235 14.924 1.00 90.31 155 ARG A O 1
ATOM 1270 N N . GLU A 1 156 ? 15.607 -5.185 16.718 1.00 90.88 156 GLU A N 1
ATOM 1271 C CA . GLU A 1 156 ? 16.650 -5.520 17.706 1.00 90.88 156 GLU A CA 1
ATOM 1272 C C . GLU A 1 156 ? 17.341 -6.860 17.404 1.00 90.88 156 GLU A C 1
ATOM 1274 O O . GLU A 1 156 ? 18.522 -7.048 17.684 1.00 90.88 156 GLU A O 1
ATOM 1279 N N . SER A 1 157 ? 16.620 -7.785 16.767 1.00 89.75 157 SER A N 1
ATOM 1280 C CA . SER A 1 157 ? 17.124 -9.098 16.351 1.00 89.75 157 SER A CA 1
ATOM 1281 C C . SER A 1 157 ? 17.554 -9.163 14.876 1.00 89.75 157 SER A C 1
ATOM 1283 O O . SER A 1 157 ? 17.675 -10.265 14.332 1.00 89.75 157 SER A O 1
ATOM 1285 N N . ASN A 1 158 ? 17.749 -8.019 14.205 1.00 89.06 158 ASN A N 1
ATOM 1286 C CA . ASN A 1 158 ? 18.054 -7.914 12.770 1.00 89.06 158 ASN A CA 1
ATOM 1287 C C . ASN A 1 158 ? 17.058 -8.683 11.870 1.00 89.06 158 ASN A C 1
ATOM 1289 O O . ASN A 1 158 ? 17.417 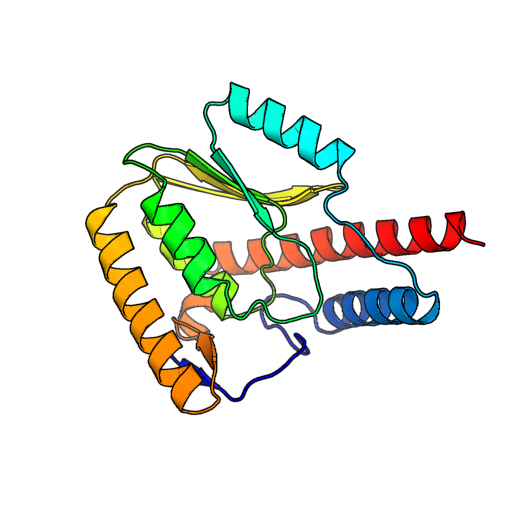-9.350 10.892 1.00 89.06 158 ASN A O 1
ATOM 1293 N N . LYS A 1 159 ? 15.780 -8.638 12.249 1.00 93.62 159 LYS A N 1
ATOM 1294 C CA . LYS A 1 159 ? 14.646 -9.225 11.533 1.00 93.62 159 LYS A CA 1
ATOM 1295 C C . LYS A 1 159 ? 13.663 -8.131 11.136 1.00 93.62 159 LYS A C 1
ATOM 1297 O O . LYS A 1 159 ? 13.697 -7.017 11.648 1.00 93.62 159 LYS A O 1
ATOM 1302 N N . ILE A 1 160 ? 12.750 -8.484 10.242 1.00 93.69 160 ILE A N 1
ATOM 1303 C CA . ILE A 1 160 ? 11.620 -7.637 9.856 1.00 93.69 160 ILE A CA 1
ATOM 1304 C C . ILE A 1 160 ? 10.311 -8.404 9.985 1.00 93.69 160 ILE A C 1
ATOM 1306 O O . ILE A 1 160 ? 10.285 -9.637 9.910 1.00 93.69 160 ILE A O 1
ATOM 1310 N N . VAL A 1 161 ? 9.214 -7.671 10.146 1.00 94.50 161 VAL A N 1
ATOM 1311 C CA . VAL A 1 161 ? 7.872 -8.242 10.036 1.00 94.50 161 VAL A CA 1
ATOM 1312 C C . VAL A 1 161 ? 7.609 -8.557 8.567 1.00 94.50 161 VAL A C 1
ATOM 1314 O O . VAL A 1 161 ? 7.674 -7.678 7.716 1.00 94.50 161 VAL A O 1
ATOM 1317 N N . ILE A 1 162 ? 7.312 -9.819 8.260 1.00 93.25 162 ILE A N 1
ATOM 1318 C CA . ILE A 1 162 ? 7.021 -10.259 6.885 1.00 93.25 162 ILE A CA 1
ATOM 1319 C C . ILE A 1 162 ? 5.525 -10.442 6.633 1.00 93.25 162 ILE A C 1
ATOM 1321 O O . ILE A 1 162 ? 5.076 -10.391 5.489 1.00 93.25 162 ILE A O 1
ATOM 1325 N N . SER A 1 163 ? 4.741 -10.656 7.691 1.00 93.38 163 SER A N 1
ATOM 1326 C CA . SER A 1 163 ? 3.288 -10.772 7.605 1.00 93.38 163 SER A CA 1
ATOM 1327 C C . SER A 1 163 ? 2.637 -10.631 8.974 1.00 93.38 163 SER A C 1
ATOM 1329 O O . SER A 1 163 ? 3.170 -11.147 9.954 1.00 93.38 163 SER A O 1
ATOM 1331 N N . ILE A 1 164 ? 1.436 -10.064 9.018 1.00 94.62 164 ILE A N 1
ATOM 1332 C CA . ILE A 1 164 ? 0.599 -9.993 10.230 1.00 94.62 164 ILE A CA 1
ATOM 1333 C C . ILE A 1 164 ? -0.558 -11.013 10.233 1.00 94.62 164 ILE A C 1
ATOM 1335 O O . ILE A 1 164 ? -1.122 -11.319 11.285 1.00 94.62 164 ILE A O 1
ATOM 1339 N N . PHE A 1 165 ? -0.841 -11.616 9.070 1.00 91.31 165 PHE A N 1
ATOM 1340 C CA . PHE A 1 165 ? -1.763 -12.744 8.906 1.00 91.31 165 PHE A CA 1
ATOM 1341 C C . PHE A 1 165 ? -1.111 -13.911 8.165 1.00 91.31 165 PHE A C 1
ATOM 1343 O O . PHE A 1 165 ? -0.248 -13.684 7.307 1.00 91.31 165 PHE A O 1
ATOM 1350 N N . PRO A 1 166 ? -1.556 -15.156 8.423 1.00 89.56 166 PRO A N 1
ATOM 1351 C CA . PRO A 1 166 ? -1.223 -16.302 7.588 1.00 89.56 166 PRO A CA 1
ATOM 1352 C C . PRO A 1 166 ? -1.630 -16.075 6.129 1.00 89.56 166 PRO A C 1
ATOM 1354 O O . PRO A 1 166 ? -2.699 -15.531 5.853 1.00 89.56 166 PRO A O 1
ATOM 1357 N N . ILE A 1 167 ? -0.813 -16.556 5.188 1.00 86.94 167 ILE A N 1
ATOM 1358 C CA . ILE A 1 167 ? -1.103 -16.401 3.756 1.00 86.94 167 ILE A CA 1
ATOM 1359 C C . ILE A 1 167 ? -2.424 -17.074 3.377 1.00 86.94 167 ILE A C 1
ATOM 1361 O O . ILE A 1 167 ? -3.184 -16.517 2.599 1.00 86.94 167 ILE A O 1
ATOM 1365 N N . SER A 1 168 ? -2.744 -18.223 3.980 1.00 87.06 168 SER A N 1
ATOM 1366 C CA . SER A 1 168 ? -4.005 -18.933 3.752 1.00 87.06 168 SER A CA 1
ATOM 1367 C C . SER A 1 168 ? -5.219 -18.061 4.055 1.00 87.06 168 SER A C 1
ATOM 1369 O O . SER A 1 168 ? -6.161 -18.055 3.277 1.00 87.06 168 SER A O 1
ATOM 1371 N N . GLN A 1 169 ? -5.178 -17.269 5.128 1.00 87.06 169 GLN A N 1
ATOM 1372 C CA . GLN A 1 169 ? -6.267 -16.360 5.475 1.00 87.06 169 GLN A CA 1
ATOM 1373 C C . GLN A 1 169 ? -6.468 -15.283 4.401 1.00 87.06 169 GLN A C 1
ATOM 1375 O O . GLN A 1 169 ? -7.602 -14.996 4.033 1.00 87.06 169 GLN A O 1
ATOM 1380 N N . LEU A 1 170 ? -5.376 -14.732 3.865 1.00 84.75 170 LEU A N 1
ATOM 1381 C CA . LEU A 1 170 ? -5.431 -13.721 2.805 1.00 84.75 170 LEU A CA 1
ATOM 1382 C C . LEU A 1 170 ? -5.872 -14.315 1.458 1.00 84.75 170 LEU A C 1
ATOM 1384 O O . LEU A 1 170 ? -6.573 -13.655 0.700 1.00 84.75 170 LEU A O 1
ATOM 1388 N N . LEU A 1 171 ? -5.491 -15.561 1.164 1.00 80.62 171 LEU A N 1
ATOM 1389 C CA . LEU A 1 171 ? -5.883 -16.261 -0.064 1.00 80.62 171 LEU A CA 1
ATOM 1390 C C . LEU A 1 171 ? -7.340 -16.746 -0.030 1.00 80.62 171 LEU A C 1
ATOM 1392 O O . LEU A 1 171 ? -7.996 -16.771 -1.067 1.00 80.62 171 LEU A O 1
ATOM 1396 N N . CYS A 1 172 ? -7.855 -17.124 1.145 1.00 78.12 172 CYS A N 1
ATOM 1397 C CA . CYS A 1 172 ? -9.241 -17.572 1.307 1.00 78.12 172 CYS A CA 1
ATOM 1398 C C . CYS A 1 172 ? -10.263 -16.441 1.121 1.00 78.12 172 CYS A C 1
ATOM 1400 O O . CYS A 1 172 ? -11.423 -16.725 0.825 1.00 78.12 172 CYS A O 1
ATOM 1402 N N . ALA A 1 173 ? -9.851 -15.176 1.244 1.00 72.94 173 ALA A N 1
ATOM 1403 C CA . ALA A 1 173 ? -10.653 -14.017 0.855 1.00 72.94 173 ALA A CA 1
ATOM 1404 C C . ALA A 1 173 ? -10.708 -13.907 -0.683 1.00 72.94 173 ALA A C 1
ATOM 1406 O O . ALA A 1 173 ? -10.122 -13.001 -1.274 1.00 72.94 173 ALA A O 1
ATOM 1407 N N . CYS A 1 174 ? -11.365 -14.880 -1.330 1.00 63.59 174 CYS A N 1
ATOM 1408 C CA . CYS A 1 174 ? -11.251 -15.160 -2.766 1.00 63.59 174 CYS A CA 1
ATOM 1409 C C . CYS A 1 174 ? -11.464 -13.927 -3.653 1.00 63.59 174 CYS A C 1
ATOM 1411 O O . CYS A 1 174 ? -10.703 -13.727 -4.597 1.00 63.59 174 CYS A O 1
ATOM 1413 N N . GLU A 1 175 ? -12.452 -13.090 -3.338 1.00 76.00 175 GLU A N 1
ATOM 1414 C CA . GLU A 1 175 ? -12.751 -11.882 -4.115 1.00 76.00 175 GLU A CA 1
ATOM 1415 C C . GLU A 1 175 ? -11.628 -10.844 -4.002 1.00 76.00 175 GLU A C 1
ATOM 1417 O O . GLU A 1 175 ? -11.100 -10.388 -5.014 1.00 76.00 175 GLU A O 1
ATOM 1422 N N . MET A 1 176 ? -11.177 -10.541 -2.780 1.00 81.56 176 MET A N 1
ATOM 1423 C CA . MET A 1 176 ? -10.079 -9.598 -2.549 1.00 81.56 176 MET A CA 1
ATOM 1424 C C . MET A 1 176 ? -8.775 -10.090 -3.187 1.00 81.56 176 MET A C 1
ATOM 1426 O O . MET A 1 176 ? -8.057 -9.308 -3.807 1.00 81.56 176 MET A O 1
ATOM 1430 N N . TYR A 1 177 ? -8.474 -11.386 -3.080 1.00 88.56 177 TYR A N 1
ATOM 1431 C CA . TYR A 1 177 ? -7.261 -11.961 -3.656 1.00 88.56 177 TYR A CA 1
ATOM 1432 C C . TYR A 1 177 ? -7.205 -11.818 -5.183 1.00 88.56 177 TYR A C 1
ATOM 1434 O O . TYR A 1 177 ? -6.189 -11.364 -5.716 1.00 88.56 177 TYR A O 1
ATOM 1442 N N . GLN A 1 178 ? -8.283 -12.184 -5.886 1.00 87.81 178 GLN A N 1
ATOM 1443 C CA . GLN A 1 178 ? -8.326 -12.094 -7.349 1.00 87.81 178 GLN A CA 1
ATOM 1444 C C . GLN A 1 178 ? -8.252 -10.640 -7.825 1.00 87.81 178 GLN A C 1
ATOM 1446 O O . GLN A 1 178 ? -7.498 -10.344 -8.754 1.00 87.81 178 GLN A O 1
ATOM 1451 N N . SER A 1 179 ? -8.951 -9.726 -7.144 1.00 90.69 179 SER A N 1
ATOM 1452 C CA . SER A 1 179 ? -8.882 -8.291 -7.437 1.00 90.69 179 SER A CA 1
ATOM 1453 C C . SER A 1 179 ? -7.464 -7.751 -7.273 1.00 90.69 179 SER A C 1
ATOM 1455 O O . SER A 1 179 ? -6.939 -7.138 -8.198 1.00 90.69 179 SER A O 1
ATOM 1457 N N . ILE A 1 180 ? -6.788 -8.053 -6.158 1.00 94.25 180 ILE A N 1
ATOM 1458 C CA . ILE A 1 180 ? -5.394 -7.634 -5.935 1.00 94.25 180 ILE A CA 1
ATOM 1459 C C . ILE A 1 180 ? -4.473 -8.173 -7.034 1.00 94.25 180 ILE A C 1
ATOM 1461 O O . ILE A 1 180 ? -3.600 -7.454 -7.519 1.00 94.25 180 ILE A O 1
ATOM 1465 N N . LEU A 1 181 ? -4.656 -9.431 -7.441 1.00 94.25 181 LEU A N 1
ATOM 1466 C CA . LEU A 1 181 ? -3.826 -10.054 -8.468 1.00 94.25 181 LEU A CA 1
ATOM 1467 C C . LEU A 1 181 ? -3.969 -9.344 -9.821 1.00 94.25 181 LEU A C 1
ATOM 1469 O O . LEU A 1 181 ? -2.957 -9.044 -10.458 1.00 94.25 181 LEU A O 1
ATOM 1473 N N . MET A 1 182 ? -5.200 -9.035 -10.233 1.00 94.12 182 MET A N 1
ATOM 1474 C CA . MET A 1 182 ? -5.476 -8.282 -11.461 1.00 94.12 182 MET A CA 1
ATOM 1475 C C . MET A 1 182 ? -4.944 -6.850 -11.390 1.00 94.12 182 MET A C 1
ATOM 1477 O O . MET A 1 182 ? -4.240 -6.413 -12.300 1.00 94.12 182 MET A O 1
ATOM 1481 N N . ILE A 1 183 ? -5.198 -6.148 -10.286 1.00 95.44 183 ILE A N 1
ATOM 1482 C CA . ILE A 1 183 ? -4.744 -4.769 -10.059 1.00 95.44 183 ILE A CA 1
ATOM 1483 C C . ILE A 1 183 ? -3.220 -4.682 -10.115 1.00 95.44 183 ILE A C 1
ATOM 1485 O O . ILE A 1 183 ? -2.682 -3.826 -10.812 1.00 95.44 183 ILE A O 1
ATOM 1489 N N . ASN A 1 184 ? -2.506 -5.613 -9.474 1.00 95.25 184 ASN A N 1
ATOM 1490 C CA . ASN A 1 184 ? -1.047 -5.665 -9.543 1.00 95.25 184 ASN A CA 1
ATOM 1491 C C . ASN A 1 184 ? -0.544 -5.847 -10.980 1.00 95.25 184 ASN A C 1
ATOM 1493 O O . ASN A 1 184 ? 0.444 -5.228 -11.367 1.00 95.25 184 ASN A O 1
ATOM 1497 N N . HIS A 1 185 ? -1.189 -6.689 -11.791 1.00 94.88 185 HIS A N 1
ATOM 1498 C CA . HIS A 1 185 ? -0.769 -6.899 -13.182 1.00 94.88 185 HIS A CA 1
ATOM 1499 C C . HIS A 1 185 ? -0.974 -5.652 -14.034 1.00 94.88 185 HIS A C 1
ATOM 1501 O O . HIS A 1 185 ? -0.090 -5.305 -14.819 1.00 94.88 185 HIS A O 1
ATOM 1507 N N . VAL A 1 186 ? -2.116 -4.988 -13.867 1.00 95.19 186 VAL A N 1
ATOM 1508 C CA . VAL A 1 186 ? -2.451 -3.749 -14.573 1.00 95.19 186 VAL A CA 1
ATOM 1509 C C . VAL A 1 186 ? -1.491 -2.631 -14.159 1.00 95.19 186 VAL A C 1
ATOM 1511 O O . VAL A 1 186 ? -0.823 -2.060 -15.019 1.00 95.19 186 VAL A O 1
ATOM 1514 N N . ALA A 1 187 ? -1.296 -2.412 -12.856 1.00 94.50 187 ALA A N 1
ATOM 1515 C CA . ALA A 1 187 ? -0.361 -1.416 -12.334 1.00 94.50 187 ALA A CA 1
ATOM 1516 C C . ALA A 1 187 ? 1.079 -1.653 -12.821 1.00 94.50 187 ALA A C 1
ATOM 1518 O O . ALA A 1 187 ? 1.732 -0.723 -13.288 1.00 94.50 187 ALA A O 1
ATOM 1519 N N . ILE A 1 188 ? 1.566 -2.901 -12.801 1.00 94.62 188 ILE A N 1
ATOM 1520 C CA . ILE A 1 188 ? 2.894 -3.241 -13.340 1.00 94.62 188 ILE A CA 1
ATOM 1521 C C . ILE A 1 188 ? 2.990 -2.899 -14.826 1.00 94.62 188 ILE A C 1
ATOM 1523 O O . ILE A 1 188 ? 4.007 -2.367 -15.264 1.00 94.62 188 ILE A O 1
ATOM 1527 N N . LYS A 1 189 ? 1.954 -3.198 -15.616 1.00 94.62 189 LYS A N 1
ATOM 1528 C CA . LYS A 1 189 ? 1.947 -2.882 -17.047 1.00 94.62 189 LYS A CA 1
ATOM 1529 C C . LYS A 1 189 ? 2.069 -1.375 -17.283 1.00 94.62 189 LYS A C 1
ATOM 1531 O O . LYS A 1 189 ? 2.854 -0.975 -18.138 1.00 94.62 189 LYS A O 1
ATOM 1536 N N . HIS A 1 190 ? 1.345 -0.560 -16.519 1.00 92.94 190 HIS A N 1
ATOM 1537 C CA . HIS A 1 190 ? 1.452 0.897 -16.606 1.00 92.94 190 HIS A CA 1
ATOM 1538 C C . HIS A 1 190 ? 2.857 1.379 -16.260 1.00 92.94 190 HIS A C 1
ATOM 1540 O O . HIS A 1 190 ? 3.466 2.092 -17.050 1.00 92.94 190 HIS A O 1
ATOM 1546 N N . VAL A 1 191 ? 3.419 0.901 -15.150 1.00 92.94 191 VAL A N 1
ATOM 1547 C CA . VAL A 1 191 ? 4.780 1.259 -14.728 1.00 92.94 191 VAL A CA 1
ATOM 1548 C C . VAL A 1 191 ? 5.811 0.900 -15.795 1.00 92.94 191 VAL A C 1
ATOM 1550 O O . VAL A 1 191 ? 6.674 1.710 -16.109 1.00 92.94 191 VAL A O 1
ATOM 1553 N N . ILE A 1 192 ? 5.719 -0.288 -16.398 1.00 93.38 192 ILE A N 1
ATOM 1554 C CA . ILE A 1 192 ? 6.631 -0.686 -17.478 1.00 93.38 192 ILE A CA 1
ATOM 1555 C C . ILE A 1 192 ? 6.517 0.244 -18.685 1.00 93.38 192 ILE A C 1
ATOM 1557 O O . ILE A 1 192 ? 7.545 0.618 -19.245 1.00 93.38 192 ILE A O 1
ATOM 1561 N N . ASN A 1 193 ? 5.305 0.644 -19.074 1.00 92.56 193 ASN A N 1
ATOM 1562 C CA . ASN A 1 193 ? 5.129 1.604 -20.163 1.00 92.56 193 ASN A CA 1
ATOM 1563 C C . ASN A 1 193 ? 5.811 2.941 -19.836 1.00 92.56 193 ASN A C 1
ATOM 1565 O O . ASN A 1 193 ? 6.569 3.445 -20.660 1.00 92.56 193 ASN A O 1
ATOM 1569 N N . HIS A 1 194 ? 5.639 3.448 -18.611 1.00 91.50 194 HIS A N 1
ATOM 1570 C CA . HIS A 1 194 ? 6.313 4.664 -18.139 1.00 91.50 194 HIS A CA 1
ATOM 1571 C C . HIS A 1 194 ? 7.841 4.542 -18.166 1.00 91.50 194 HIS A C 1
ATOM 1573 O O . HIS A 1 194 ? 8.536 5.466 -18.587 1.00 91.50 194 HIS A O 1
ATOM 1579 N N . ILE A 1 195 ? 8.387 3.381 -17.790 1.00 92.38 195 ILE A N 1
ATOM 1580 C CA . ILE A 1 195 ? 9.828 3.100 -17.890 1.00 92.38 195 ILE A CA 1
ATOM 1581 C C . ILE A 1 195 ? 10.299 3.164 -19.348 1.00 92.38 195 ILE A C 1
ATOM 1583 O O . ILE A 1 195 ? 11.291 3.831 -19.645 1.00 92.38 195 ILE A O 1
ATOM 1587 N N . VAL A 1 196 ? 9.584 2.506 -20.265 1.00 92.25 196 VAL A N 1
ATOM 1588 C CA . VAL A 1 196 ? 9.919 2.490 -21.699 1.00 92.25 196 VAL A CA 1
ATOM 1589 C C . VAL A 1 196 ? 9.878 3.897 -22.292 1.00 92.25 196 VAL A C 1
ATOM 1591 O O . VAL A 1 196 ? 10.792 4.284 -23.025 1.00 92.25 196 VAL A O 1
ATOM 1594 N N . GLU A 1 197 ? 8.858 4.684 -21.957 1.00 91.06 197 GLU A N 1
ATOM 1595 C CA . GLU A 1 197 ? 8.750 6.075 -22.395 1.00 91.06 197 GLU A CA 1
ATOM 1596 C C . GLU A 1 197 ? 9.903 6.927 -21.867 1.00 91.06 197 GLU A C 1
ATOM 1598 O O . GLU A 1 197 ? 10.500 7.699 -22.620 1.00 91.06 197 GLU A O 1
ATOM 1603 N N . LYS A 1 198 ? 10.265 6.760 -20.592 1.00 90.62 198 LYS A N 1
ATOM 1604 C CA . LYS A 1 198 ? 11.357 7.515 -19.975 1.00 90.62 198 LYS A CA 1
ATOM 1605 C C . LYS A 1 198 ? 12.708 7.239 -20.637 1.00 90.62 198 LYS A C 1
ATOM 1607 O O . LYS A 1 198 ? 13.464 8.178 -20.894 1.00 90.62 198 LYS A O 1
ATOM 1612 N N . ILE A 1 199 ? 12.993 5.974 -20.945 1.00 90.00 199 ILE A N 1
ATOM 1613 C CA . ILE A 1 199 ? 14.203 5.566 -21.676 1.00 90.00 199 ILE A CA 1
ATOM 1614 C C . ILE A 1 199 ? 14.193 6.162 -23.088 1.00 90.00 199 ILE A C 1
ATOM 1616 O O . ILE A 1 199 ? 15.190 6.734 -23.525 1.00 90.00 199 ILE A O 1
ATOM 1620 N N . SER A 1 200 ? 13.046 6.096 -23.771 1.00 89.31 200 SER A N 1
ATOM 1621 C CA . SER A 1 200 ? 12.884 6.611 -25.138 1.00 89.31 200 SER A CA 1
ATOM 1622 C C . SER A 1 200 ? 13.080 8.126 -25.236 1.00 89.31 200 SER A C 1
ATOM 1624 O O . SER A 1 200 ? 13.558 8.606 -26.254 1.00 89.31 200 SER A O 1
ATOM 1626 N N . ARG A 1 201 ? 12.738 8.890 -24.188 1.00 86.00 201 ARG A N 1
ATOM 1627 C CA . ARG A 1 201 ? 12.970 10.348 -24.122 1.00 86.00 201 ARG A CA 1
ATOM 1628 C C . ARG A 1 201 ? 14.416 10.727 -23.774 1.00 86.00 201 ARG A C 1
ATOM 1630 O O . ARG A 1 201 ? 14.765 11.898 -23.875 1.00 86.00 201 ARG A O 1
ATOM 1637 N N . SER A 1 202 ? 15.216 9.765 -23.316 1.00 76.44 202 SER A N 1
ATOM 1638 C CA . SER A 1 202 ? 16.597 9.967 -22.853 1.00 76.44 202 SER A CA 1
ATOM 1639 C C . SER A 1 202 ? 17.647 9.467 -23.860 1.00 76.44 202 SER A C 1
ATOM 1641 O O . SER A 1 202 ? 18.840 9.645 -23.618 1.00 76.44 202 SER A O 1
ATOM 1643 N N . SER A 1 203 ? 17.202 8.834 -24.953 1.00 61.03 203 SER A N 1
ATOM 1644 C CA . SER A 1 203 ? 18.014 8.390 -26.101 1.00 61.03 203 SER A CA 1
ATOM 1645 C C . SER A 1 203 ? 17.954 9.415 -27.229 1.00 61.03 203 SER A C 1
ATOM 1647 O O . SER A 1 203 ? 18.983 9.580 -27.918 1.00 61.03 203 SER A O 1
#

Radius of gyration: 17.0 Å; chains: 1; bounding box: 39×37×46 Å